Protein AF-A0AAV6UA65-F1 (afdb_monomer_lite)

Organism: NCBI:txid931172

Secondary structure (DSSP, 8-state):
-GGGGT-EE-SS-EE-EEEETTEEEEEEE----HHHHHHHHHHHHHHHSEEEETTEEEEHHHHHHHHHHHHTTGGGT--SSTT--HHHHS--TTGGG-HHHHHHHSSHHHHHHHHHHHHHS-----HHHHHHHHHHHHHHHHHT---GGGS--TTSHHHHHHHHHSPPSSS----SSTHHHHHHHHHHHHHTS-TT-SSSSSSSSGGG-

Structure (mmCIF, N/CA/C/O backbone):
data_AF-A0AAV6UA65-F1
#
_entry.id   AF-A0AAV6UA65-F1
#
loop_
_atom_site.group_PDB
_atom_site.id
_atom_site.type_symbol
_atom_site.label_atom_id
_atom_site.label_alt_id
_atom_site.label_comp_id
_atom_site.label_asym_id
_atom_site.label_entity_id
_atom_site.label_seq_id
_atom_site.pdbx_PDB_ins_code
_atom_site.Cartn_x
_atom_site.Cartn_y
_atom_site.Cartn_z
_atom_site.occupancy
_atom_site.B_iso_or_equiv
_atom_site.auth_seq_id
_atom_site.auth_comp_id
_atom_site.auth_asym_id
_atom_site.auth_atom_id
_atom_site.pdbx_PDB_model_num
ATOM 1 N N . MET A 1 1 ? 9.636 9.375 -22.097 1.00 88.25 1 MET A N 1
ATOM 2 C CA . MET A 1 1 ? 10.856 8.652 -21.680 1.00 88.25 1 MET A CA 1
ATOM 3 C C . MET A 1 1 ? 10.712 7.157 -21.927 1.00 88.25 1 MET A C 1
ATOM 5 O O . MET A 1 1 ? 11.268 6.721 -22.913 1.00 88.25 1 MET A O 1
ATOM 9 N N . TRP A 1 2 ? 9.917 6.392 -21.165 1.00 91.56 2 TRP A N 1
ATOM 10 C CA . TRP A 1 2 ? 9.797 4.929 -21.367 1.00 91.56 2 TRP A CA 1
ATOM 11 C C . TRP A 1 2 ? 9.460 4.517 -22.810 1.00 91.56 2 TRP A C 1
ATOM 13 O O . TRP A 1 2 ? 10.135 3.667 -23.375 1.00 91.56 2 TRP A O 1
ATOM 23 N N . ARG A 1 3 ? 8.502 5.209 -23.444 1.00 89.94 3 ARG A N 1
ATOM 24 C CA . ARG A 1 3 ? 8.129 4.989 -24.852 1.00 89.94 3 ARG A CA 1
ATOM 25 C C . ARG A 1 3 ? 9.297 5.147 -25.837 1.00 89.94 3 ARG A C 1
ATOM 27 O O . ARG A 1 3 ? 9.370 4.385 -26.787 1.00 89.94 3 ARG A O 1
ATOM 34 N N . GLU A 1 4 ? 10.207 6.089 -25.590 1.00 91.94 4 GLU A N 1
ATOM 35 C CA . GLU A 1 4 ? 11.377 6.333 -26.455 1.00 91.94 4 GLU A CA 1
ATOM 36 C C . GLU A 1 4 ? 12.390 5.185 -26.382 1.00 91.94 4 GLU A C 1
ATOM 38 O O . GLU A 1 4 ? 13.083 4.901 -27.349 1.00 91.94 4 GLU A O 1
ATOM 43 N N . PHE A 1 5 ? 12.447 4.494 -25.242 1.00 88.69 5 PHE A N 1
ATOM 44 C CA . PHE A 1 5 ? 13.275 3.305 -25.049 1.00 88.69 5 PHE A CA 1
ATOM 45 C C . PHE A 1 5 ? 12.550 2.008 -25.443 1.00 88.69 5 PHE A C 1
ATOM 47 O O . PHE A 1 5 ? 13.077 0.927 -25.220 1.00 88.69 5 PHE A O 1
ATOM 54 N N . GLY A 1 6 ? 11.329 2.080 -25.986 1.00 89.31 6 GLY A N 1
ATOM 55 C CA . GLY A 1 6 ? 10.528 0.889 -26.288 1.00 89.31 6 GLY A CA 1
ATOM 56 C C . GLY A 1 6 ? 10.078 0.109 -25.045 1.00 89.31 6 GLY A C 1
ATOM 57 O O . GLY A 1 6 ? 9.641 -1.032 -25.163 1.00 89.31 6 GLY A O 1
ATOM 58 N N . VAL A 1 7 ? 10.168 0.714 -23.857 1.00 90.06 7 VAL A N 1
ATOM 59 C CA . VAL A 1 7 ? 9.738 0.107 -22.594 1.00 90.06 7 VAL A CA 1
ATOM 60 C C . VAL A 1 7 ? 8.221 0.178 -22.499 1.00 90.06 7 VAL A C 1
ATOM 62 O O . VAL A 1 7 ? 7.624 1.258 -22.589 1.00 90.06 7 VAL A O 1
ATOM 65 N N . GLY A 1 8 ? 7.595 -0.969 -22.274 1.00 87.44 8 GLY A N 1
ATOM 66 C CA . GLY A 1 8 ? 6.150 -1.088 -22.199 1.00 87.44 8 GLY A CA 1
ATOM 67 C C . GLY A 1 8 ? 5.697 -2.508 -21.904 1.00 87.44 8 GLY A C 1
ATOM 68 O O . GLY A 1 8 ? 6.495 -3.433 -21.768 1.00 87.44 8 GLY A O 1
ATOM 69 N N . SER A 1 9 ? 4.386 -2.668 -21.798 1.00 83.75 9 SER A N 1
ATOM 70 C CA . SER A 1 9 ? 3.754 -3.968 -21.620 1.00 83.75 9 SER A CA 1
ATOM 71 C C . SER A 1 9 ? 2.513 -4.070 -22.497 1.00 83.75 9 SER A C 1
ATOM 73 O O . SER A 1 9 ? 1.707 -3.138 -22.536 1.00 83.75 9 SER A O 1
ATOM 75 N N . THR A 1 10 ? 2.351 -5.205 -23.158 1.00 81.38 10 THR A N 1
ATOM 76 C CA . THR A 1 10 ? 1.078 -5.694 -23.693 1.00 81.38 10 THR A CA 1
ATOM 77 C C . THR A 1 10 ? 0.544 -6.788 -22.765 1.00 81.38 10 THR A C 1
ATOM 79 O O . THR A 1 10 ? 1.177 -7.100 -21.755 1.00 81.38 10 THR A O 1
ATOM 82 N N . GLU A 1 11 ? -0.627 -7.352 -23.067 1.00 73.00 11 GLU A N 1
ATOM 83 C CA . GLU A 1 11 ? -1.164 -8.480 -22.290 1.00 73.00 11 GLU A CA 1
ATOM 84 C C . GLU A 1 11 ? -0.211 -9.688 -22.309 1.00 73.00 11 GLU A C 1
ATOM 86 O O . GLU A 1 11 ? -0.034 -10.338 -21.281 1.00 73.00 11 GLU A O 1
ATOM 91 N N . ASP A 1 12 ? 0.477 -9.910 -23.433 1.00 77.00 12 ASP A N 1
ATOM 92 C CA . ASP A 1 12 ? 1.328 -11.087 -23.650 1.00 77.00 12 ASP A CA 1
ATOM 93 C C . ASP A 1 12 ? 2.832 -10.830 -23.467 1.00 77.00 12 ASP A C 1
ATOM 95 O O . ASP A 1 12 ? 3.616 -11.774 -23.356 1.00 77.00 12 ASP A O 1
ATOM 99 N N . GLN A 1 13 ? 3.275 -9.568 -23.476 1.00 79.25 13 GLN A N 1
ATOM 100 C CA . GLN A 1 13 ? 4.700 -9.240 -23.502 1.00 79.25 13 GLN A CA 1
ATOM 101 C C . GLN A 1 13 ? 5.043 -8.070 -22.583 1.00 79.25 13 GLN A C 1
ATOM 103 O O . GLN A 1 13 ? 4.494 -6.977 -22.694 1.00 79.25 13 GLN A O 1
ATOM 108 N N . LEU A 1 14 ? 6.041 -8.276 -21.723 1.00 84.81 14 LEU A N 1
ATOM 109 C CA . LEU A 1 14 ? 6.676 -7.225 -20.934 1.00 84.81 14 LEU A CA 1
ATOM 110 C C . LEU A 1 14 ? 8.056 -6.913 -21.518 1.00 84.81 14 LEU A C 1
ATOM 112 O O . LEU A 1 14 ? 8.915 -7.790 -21.580 1.00 84.81 14 LEU A O 1
ATOM 116 N N . VAL A 1 15 ? 8.274 -5.656 -21.901 1.00 88.56 15 VAL A N 1
ATOM 117 C CA . VAL A 1 15 ? 9.581 -5.125 -22.300 1.00 88.56 15 VAL A CA 1
ATOM 118 C C . VAL A 1 15 ? 9.999 -4.088 -21.266 1.00 88.56 15 VAL A C 1
ATOM 120 O O . VAL A 1 15 ? 9.507 -2.961 -21.259 1.00 88.56 15 VAL A O 1
ATOM 123 N N . ASN A 1 16 ? 10.894 -4.478 -20.362 1.00 89.75 16 ASN A N 1
ATOM 124 C CA . ASN A 1 16 ? 11.382 -3.630 -19.271 1.00 89.75 16 ASN A CA 1
ATOM 125 C C . ASN A 1 16 ? 12.904 -3.437 -19.288 1.00 89.75 16 ASN A C 1
ATOM 127 O O . ASN A 1 16 ? 13.451 -2.874 -18.343 1.00 89.75 16 ASN A O 1
ATOM 131 N N . GLU A 1 17 ? 13.590 -3.892 -20.334 1.00 92.25 17 GLU A N 1
ATOM 132 C CA . GLU A 1 17 ? 15.046 -3.825 -20.449 1.00 92.25 17 GLU A CA 1
ATOM 133 C C . GLU A 1 17 ? 15.455 -3.449 -21.874 1.00 92.25 17 GLU A C 1
ATOM 135 O O . GLU A 1 17 ? 14.797 -3.840 -22.839 1.00 92.25 17 GLU A O 1
ATOM 140 N N . VAL A 1 18 ? 16.554 -2.706 -22.009 1.00 91.12 18 VAL A N 1
ATOM 141 C CA . VAL A 1 18 ? 17.166 -2.358 -23.303 1.00 91.12 18 VAL A CA 1
ATOM 142 C C . VAL A 1 18 ? 18.670 -2.591 -23.260 1.00 91.12 18 VAL A C 1
ATOM 144 O O . VAL A 1 18 ? 19.272 -2.570 -22.187 1.00 91.12 18 VAL A O 1
ATOM 147 N N . ILE A 1 19 ? 19.298 -2.791 -24.416 1.00 92.38 19 ILE A N 1
ATOM 148 C CA . ILE A 1 19 ? 20.759 -2.911 -24.499 1.00 92.38 19 ILE A CA 1
ATOM 149 C C . ILE A 1 19 ? 21.401 -1.577 -24.094 1.00 92.38 19 ILE A C 1
ATOM 151 O O . ILE A 1 19 ? 20.933 -0.500 -24.471 1.00 92.38 19 ILE A O 1
ATOM 155 N N . HIS A 1 20 ? 22.468 -1.637 -23.300 1.00 90.81 20 HIS A N 1
ATOM 156 C CA . HIS A 1 20 ? 23.181 -0.451 -22.843 1.00 90.81 20 HIS A CA 1
ATOM 157 C C . HIS A 1 20 ? 23.854 0.274 -24.030 1.00 90.81 20 HIS A C 1
ATOM 159 O O . HIS A 1 20 ? 24.634 -0.349 -24.749 1.00 90.81 20 HIS A O 1
ATOM 165 N N . PRO A 1 21 ? 23.670 1.601 -24.199 1.00 89.50 21 PRO A N 1
ATOM 166 C CA . PRO A 1 21 ? 24.049 2.326 -25.423 1.00 89.50 21 PRO A CA 1
ATOM 167 C C . PRO A 1 21 ? 25.552 2.318 -25.743 1.00 89.50 21 PRO A C 1
ATOM 169 O O . PRO A 1 21 ? 25.938 2.533 -26.885 1.00 89.50 21 PRO A O 1
ATOM 172 N N . CYS A 1 22 ? 26.404 2.083 -24.742 1.00 92.81 22 CYS A N 1
ATOM 173 C CA . CYS A 1 22 ? 27.862 2.013 -24.908 1.00 92.81 22 CYS A CA 1
ATOM 174 C C . CYS A 1 22 ? 28.449 0.606 -24.691 1.00 92.81 22 CYS A C 1
ATOM 176 O O . CYS A 1 22 ? 29.670 0.465 -24.654 1.00 92.81 22 CYS A O 1
ATOM 178 N N . ASN A 1 23 ? 27.625 -0.412 -24.413 1.00 92.31 23 ASN A N 1
ATOM 179 C CA . ASN A 1 23 ? 28.120 -1.758 -24.115 1.00 92.31 23 ASN A CA 1
ATOM 180 C C . ASN A 1 23 ? 27.064 -2.826 -24.408 1.00 92.31 23 ASN A C 1
ATOM 182 O O . ASN A 1 23 ? 26.217 -3.116 -23.564 1.00 92.31 23 ASN A O 1
ATOM 186 N N . ASP A 1 24 ? 27.220 -3.498 -25.542 1.00 92.56 24 ASP A N 1
ATOM 187 C CA . ASP A 1 24 ? 26.274 -4.509 -26.025 1.00 92.56 24 ASP A CA 1
ATOM 188 C C . ASP A 1 24 ? 26.196 -5.767 -25.144 1.00 92.56 24 ASP A C 1
ATOM 190 O O . ASP A 1 24 ? 25.314 -6.603 -25.317 1.00 92.56 24 ASP A O 1
ATOM 194 N N . LYS A 1 25 ? 27.101 -5.917 -24.168 1.00 92.88 25 LYS A N 1
ATOM 195 C CA . LYS A 1 25 ? 27.093 -7.026 -23.201 1.00 92.88 25 LYS A CA 1
ATOM 196 C C . LYS A 1 25 ? 26.284 -6.723 -21.939 1.00 92.88 25 LYS A C 1
ATOM 198 O O . LYS A 1 25 ? 26.254 -7.557 -21.036 1.00 92.88 25 LYS A O 1
ATOM 203 N N . ARG A 1 26 ? 25.701 -5.526 -21.809 1.00 90.50 26 ARG A N 1
ATOM 204 C CA . ARG A 1 26 ? 24.949 -5.106 -20.618 1.00 90.50 26 ARG A CA 1
ATOM 205 C C . ARG A 1 26 ? 23.520 -4.726 -20.975 1.00 90.50 26 ARG A C 1
ATOM 207 O O . ARG A 1 26 ? 23.281 -4.051 -21.971 1.00 90.50 26 ARG A O 1
ATOM 214 N N . MET A 1 27 ? 22.601 -5.097 -20.092 1.00 90.38 27 MET A N 1
ATOM 215 C CA . MET A 1 27 ? 21.205 -4.677 -20.138 1.00 90.38 27 MET A CA 1
ATOM 216 C C . MET A 1 27 ? 20.971 -3.532 -19.154 1.00 90.38 27 MET A C 1
ATOM 218 O O . MET A 1 27 ? 21.513 -3.522 -18.048 1.00 90.38 27 MET A O 1
ATOM 222 N N . LEU A 1 28 ? 20.156 -2.568 -19.563 1.00 91.00 28 LEU A N 1
ATOM 223 C CA . LEU A 1 28 ? 19.641 -1.495 -18.730 1.00 91.00 28 LEU A CA 1
ATOM 224 C C . LEU A 1 28 ? 18.178 -1.799 -18.403 1.00 91.00 28 LEU A C 1
ATOM 226 O O . LEU A 1 28 ? 17.318 -1.735 -19.281 1.00 91.00 28 LEU A O 1
ATOM 230 N N . GLY A 1 29 ? 17.910 -2.128 -17.140 1.00 90.12 29 GLY A N 1
ATOM 231 C CA . GLY A 1 29 ? 16.562 -2.386 -16.643 1.00 90.12 29 GLY A CA 1
ATOM 232 C C . GLY A 1 29 ? 15.835 -1.113 -16.217 1.00 90.12 29 GLY A C 1
ATOM 233 O O . GLY A 1 29 ? 16.414 -0.227 -15.588 1.00 90.12 29 GLY A O 1
ATOM 234 N N . PHE A 1 30 ? 14.545 -1.044 -16.531 1.00 91.00 30 PHE A N 1
ATOM 235 C CA . PHE A 1 30 ? 13.650 0.040 -16.149 1.00 91.00 30 PHE A CA 1
ATOM 236 C C . PHE A 1 30 ? 12.704 -0.430 -15.053 1.00 91.00 30 PHE A C 1
ATOM 238 O O . PHE A 1 30 ? 11.986 -1.420 -15.199 1.00 91.00 30 PHE A O 1
ATOM 245 N N . VAL A 1 31 ? 12.679 0.320 -13.954 1.00 87.88 31 VAL A N 1
ATOM 246 C CA . VAL A 1 31 ? 11.834 0.040 -12.793 1.00 87.88 31 VAL A CA 1
ATOM 247 C C . VAL A 1 31 ? 11.116 1.325 -12.394 1.00 87.88 31 VAL A C 1
ATOM 249 O O . VAL A 1 31 ? 11.679 2.418 -12.456 1.00 87.88 31 VAL A O 1
ATOM 252 N N . SER A 1 32 ? 9.844 1.202 -12.023 1.00 89.19 32 SER A N 1
ATOM 253 C CA . SER A 1 32 ? 9.076 2.308 -11.448 1.00 89.19 32 SER A CA 1
ATOM 254 C C . SER A 1 32 ? 9.388 2.491 -9.967 1.00 89.19 32 SER A C 1
ATOM 256 O O . SER A 1 32 ? 9.683 1.531 -9.262 1.00 89.19 32 SER A O 1
ATOM 258 N N . ASP A 1 33 ? 9.227 3.716 -9.474 1.00 91.12 33 ASP A N 1
ATOM 259 C CA . ASP A 1 33 ? 9.263 4.004 -8.041 1.00 91.12 33 ASP A CA 1
ATOM 260 C C . ASP A 1 33 ? 8.126 3.261 -7.320 1.00 91.12 33 ASP A C 1
ATOM 262 O O . ASP A 1 33 ? 6.945 3.615 -7.418 1.00 91.12 33 ASP A O 1
ATOM 266 N N . VAL A 1 34 ? 8.507 2.208 -6.598 1.00 89.50 34 VAL A N 1
ATOM 267 C CA . VAL A 1 34 ? 7.587 1.288 -5.933 1.00 89.50 34 VAL A CA 1
ATOM 268 C C . VAL A 1 34 ? 6.716 2.015 -4.896 1.00 89.50 34 VAL A C 1
ATOM 270 O O . VAL A 1 34 ? 5.493 1.974 -5.049 1.00 89.50 34 VAL A O 1
ATOM 273 N N . PRO A 1 35 ? 7.251 2.745 -3.893 1.00 91.06 35 PRO A N 1
ATOM 274 C CA . PRO A 1 35 ? 6.434 3.526 -2.963 1.00 91.06 35 PRO A CA 1
ATOM 275 C C . PRO A 1 35 ? 5.409 4.430 -3.653 1.00 91.06 35 PRO A C 1
ATOM 277 O O . PRO A 1 35 ? 4.274 4.570 -3.185 1.00 91.06 35 PRO A O 1
ATOM 280 N N . HIS A 1 36 ? 5.780 5.047 -4.777 1.00 90.12 36 HIS A N 1
A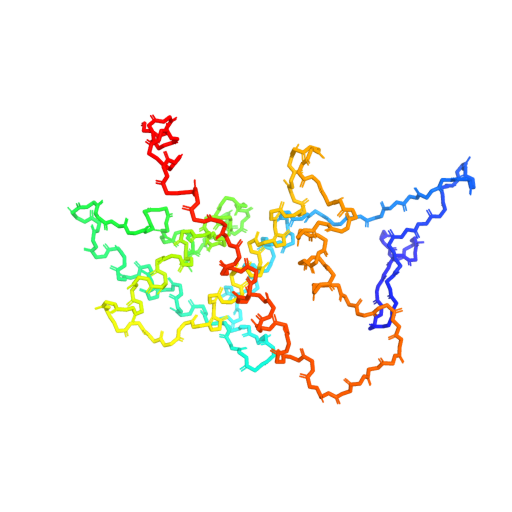TOM 281 C CA . HIS A 1 36 ? 4.869 5.899 -5.531 1.00 90.12 36 HIS A CA 1
ATOM 282 C C . HIS A 1 36 ? 3.772 5.133 -6.277 1.00 90.12 36 HIS A C 1
ATOM 284 O O . HIS A 1 36 ? 2.649 5.641 -6.336 1.00 90.12 36 HIS A O 1
ATOM 290 N N . LEU A 1 37 ? 4.022 3.910 -6.752 1.00 92.88 37 LEU A N 1
ATOM 291 C CA . LEU A 1 37 ? 2.973 3.053 -7.314 1.00 92.88 37 LEU A CA 1
ATOM 292 C C . LEU A 1 37 ? 1.889 2.732 -6.277 1.00 92.88 37 LEU A C 1
ATOM 294 O O . LEU A 1 37 ? 0.704 2.966 -6.528 1.00 92.88 37 LEU A O 1
ATOM 298 N N . PHE A 1 38 ? 2.275 2.290 -5.079 1.00 94.56 38 PHE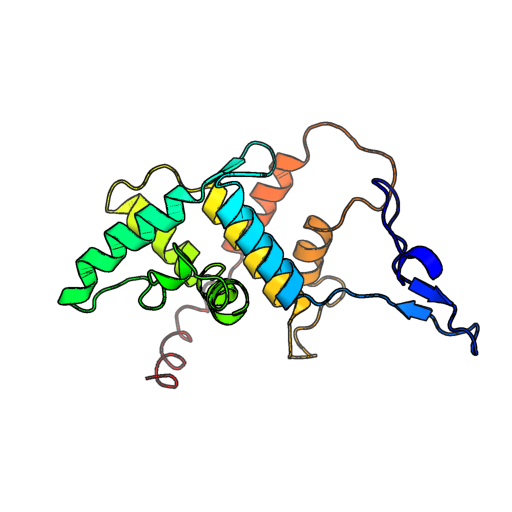 A N 1
ATOM 299 C CA . PHE A 1 38 ? 1.313 1.975 -4.015 1.00 94.56 38 PHE A CA 1
ATOM 300 C C . PHE A 1 38 ? 0.582 3.227 -3.507 1.00 94.56 38 PHE A C 1
ATOM 302 O O . PHE A 1 38 ? -0.626 3.205 -3.260 1.00 94.56 38 PHE A O 1
ATOM 309 N N . LYS A 1 39 ? 1.276 4.370 -3.439 1.00 94.25 39 LYS A N 1
ATOM 310 C CA . LYS A 1 39 ? 0.670 5.680 -3.152 1.00 94.25 39 LYS A CA 1
ATOM 311 C C . LYS A 1 39 ? -0.435 6.026 -4.155 1.00 94.25 39 LYS A C 1
ATOM 313 O O . LYS A 1 39 ? -1.501 6.499 -3.740 1.00 94.25 39 LYS A O 1
ATOM 318 N N . CYS A 1 40 ? -0.185 5.800 -5.447 1.00 94.62 40 CYS A N 1
ATOM 319 C CA . CYS A 1 40 ? -1.150 5.994 -6.529 1.00 94.62 40 CYS A CA 1
ATOM 320 C C . CYS A 1 40 ? -2.323 5.013 -6.427 1.00 94.62 40 CYS A C 1
ATOM 322 O O . CYS A 1 40 ? -3.467 5.441 -6.562 1.00 94.62 40 CYS A O 1
ATOM 324 N N . MET A 1 41 ? -2.063 3.744 -6.107 1.00 94.62 41 MET A N 1
ATOM 325 C CA . MET A 1 41 ? -3.095 2.732 -5.861 1.00 94.62 41 MET A CA 1
ATOM 326 C C . MET A 1 41 ? -4.032 3.151 -4.721 1.00 94.62 41 MET A C 1
ATOM 328 O O . MET A 1 41 ? -5.245 3.210 -4.908 1.00 94.62 41 MET A O 1
ATOM 332 N N . ARG A 1 42 ? -3.483 3.564 -3.575 1.00 95.94 42 ARG A N 1
ATOM 333 C CA . ARG A 1 42 ? -4.260 4.090 -2.442 1.00 95.94 42 ARG A CA 1
ATOM 334 C C . ARG A 1 42 ? -5.069 5.336 -2.824 1.00 95.94 42 ARG A C 1
ATOM 336 O O . ARG A 1 42 ? -6.240 5.436 -2.476 1.00 95.94 42 ARG A O 1
ATOM 343 N N . ASN A 1 43 ? -4.498 6.260 -3.603 1.00 95.81 43 ASN A N 1
ATOM 344 C CA . ASN A 1 43 ? -5.232 7.434 -4.105 1.00 95.81 43 ASN A CA 1
ATOM 345 C C . ASN A 1 43 ? -6.360 7.057 -5.073 1.00 95.81 43 ASN A C 1
ATOM 347 O O . ASN A 1 43 ? -7.414 7.695 -5.080 1.00 95.81 43 ASN A O 1
ATOM 351 N N . ARG A 1 44 ? -6.152 6.022 -5.890 1.00 95.88 44 ARG A N 1
ATOM 352 C CA . ARG A 1 44 ? -7.171 5.503 -6.798 1.00 95.88 44 ARG A CA 1
ATOM 353 C C . ARG A 1 44 ? -8.309 4.847 -6.018 1.00 95.88 44 ARG A C 1
ATOM 355 O O . ARG A 1 44 ? -9.452 5.134 -6.352 1.00 95.88 44 ARG A O 1
ATOM 362 N N . LEU A 1 45 ? -8.011 4.092 -4.957 1.00 95.31 45 LEU A N 1
ATOM 363 C CA . LEU A 1 45 ? -9.011 3.476 -4.077 1.00 95.31 45 LEU A CA 1
ATOM 364 C C . LEU A 1 45 ? -9.854 4.535 -3.360 1.00 95.31 45 LEU A C 1
ATOM 366 O O . LEU A 1 45 ? -11.079 4.460 -3.365 1.00 95.31 45 LEU A O 1
ATOM 370 N N . LEU A 1 46 ? -9.210 5.585 -2.840 1.00 94.69 46 LEU A N 1
ATOM 371 C CA . LEU A 1 46 ? -9.897 6.742 -2.258 1.00 94.69 46 LEU A CA 1
ATOM 372 C C . LEU A 1 46 ? -10.859 7.414 -3.244 1.00 94.69 46 LEU A C 1
ATOM 374 O O . LEU A 1 46 ? -11.904 7.914 -2.841 1.00 94.69 46 LEU A O 1
ATOM 378 N N . LYS A 1 47 ? -10.525 7.452 -4.538 1.00 94.75 47 LYS A N 1
ATOM 379 C CA . LYS A 1 47 ? -11.381 8.075 -5.553 1.00 94.75 47 LYS A CA 1
ATOM 380 C C . LYS A 1 47 ? -12.500 7.148 -6.028 1.00 94.75 47 LYS A C 1
ATOM 382 O O . LYS A 1 47 ? -13.626 7.607 -6.166 1.00 94.75 47 LYS A O 1
ATOM 387 N N . SER A 1 48 ? -12.198 5.885 -6.328 1.00 93.44 48 SER A N 1
ATOM 388 C CA . SER A 1 48 ? -13.173 4.950 -6.904 1.00 93.44 48 SER A CA 1
ATOM 389 C C . SER A 1 48 ? -14.061 4.278 -5.865 1.00 93.44 48 SER A C 1
ATOM 391 O O . SER A 1 48 ? -15.098 3.747 -6.243 1.00 93.44 48 SER A O 1
ATOM 393 N N . GLN A 1 49 ? -13.654 4.270 -4.591 1.00 94.62 49 GLN A N 1
ATOM 394 C CA . GLN A 1 49 ? -14.282 3.573 -3.458 1.00 94.62 49 GLN A CA 1
ATOM 395 C C . GLN A 1 49 ? -14.360 2.042 -3.586 1.00 94.62 49 GLN A C 1
ATOM 397 O O . GLN A 1 49 ? -14.506 1.369 -2.574 1.00 94.62 49 GLN A O 1
ATOM 402 N N . ILE A 1 50 ? -14.233 1.491 -4.792 1.00 93.94 50 ILE A N 1
ATOM 403 C CA . ILE A 1 50 ? -14.333 0.063 -5.088 1.00 93.94 50 ILE A CA 1
ATOM 404 C C . ILE A 1 50 ? -13.186 -0.323 -6.021 1.00 93.94 50 ILE A C 1
ATOM 406 O O . ILE A 1 50 ? -12.964 0.363 -7.027 1.00 93.94 50 ILE A O 1
ATOM 410 N N . PHE A 1 51 ? -12.491 -1.422 -5.715 1.00 93.69 51 PHE A N 1
ATOM 411 C CA . PHE A 1 51 ? -11.698 -2.192 -6.682 1.00 93.69 51 PHE A CA 1
ATOM 412 C C . PHE A 1 51 ? -12.319 -3.568 -6.904 1.00 93.69 51 PHE A C 1
ATOM 414 O O . PHE A 1 51 ? -12.916 -4.141 -5.998 1.00 93.69 51 PHE A O 1
ATOM 421 N N . LYS A 1 52 ? -12.147 -4.103 -8.113 1.00 88.06 52 LYS A N 1
ATOM 422 C CA . LYS A 1 52 ? -12.508 -5.479 -8.455 1.00 88.06 52 LYS A CA 1
ATOM 423 C C . LYS A 1 52 ? -11.228 -6.291 -8.593 1.00 88.06 52 LYS A C 1
ATOM 425 O O . LYS A 1 52 ? -10.338 -5.883 -9.337 1.00 88.06 52 LYS A O 1
ATOM 430 N N . MET A 1 53 ? -11.146 -7.408 -7.885 1.00 81.00 53 MET A N 1
ATOM 431 C CA . MET A 1 53 ? -10.033 -8.348 -7.953 1.00 81.00 53 MET A CA 1
ATOM 432 C C . MET A 1 53 ? -10.610 -9.738 -8.196 1.00 81.00 53 MET A C 1
ATOM 434 O O . MET A 1 53 ? -10.983 -10.452 -7.271 1.00 81.00 53 MET A O 1
ATOM 438 N N . GLY A 1 54 ? -10.746 -10.084 -9.476 1.00 80.62 54 GLY A N 1
ATOM 439 C CA . GLY A 1 54 ? -11.488 -11.270 -9.875 1.00 80.62 54 GLY A CA 1
ATOM 440 C C . GLY A 1 54 ? -12.952 -11.186 -9.458 1.00 80.62 54 GLY A C 1
ATOM 441 O O . GLY A 1 54 ? -13.634 -10.232 -9.832 1.00 80.62 54 GLY A O 1
ATOM 442 N N . ASP A 1 55 ? -13.403 -12.173 -8.688 1.00 80.25 55 ASP A N 1
ATOM 443 C CA . ASP A 1 55 ? -14.787 -12.244 -8.200 1.00 80.25 55 ASP A CA 1
ATOM 444 C C . ASP A 1 55 ? -14.970 -11.459 -6.889 1.00 80.25 55 ASP A C 1
ATOM 446 O O . ASP A 1 55 ? -16.091 -11.123 -6.509 1.00 80.25 55 ASP A O 1
ATOM 450 N N . SER A 1 56 ? -13.862 -11.098 -6.233 1.00 83.62 56 SER A N 1
ATOM 451 C CA . SER A 1 56 ? -13.849 -10.348 -4.981 1.00 83.62 56 SER A CA 1
ATOM 452 C C . SER A 1 56 ? -13.862 -8.839 -5.222 1.00 83.62 56 SER A C 1
ATOM 454 O O . SER A 1 56 ? -13.312 -8.315 -6.199 1.00 83.62 56 SER A O 1
ATOM 456 N N . GLN A 1 57 ? -14.473 -8.111 -4.287 1.00 90.62 57 GLN A N 1
ATOM 457 C CA . GLN A 1 57 ? -14.495 -6.651 -4.288 1.00 90.62 57 GLN A CA 1
ATOM 458 C C . GLN A 1 57 ? -13.761 -6.103 -3.070 1.00 90.62 57 GLN A C 1
ATOM 460 O O . GLN A 1 57 ? -13.921 -6.583 -1.951 1.00 90.62 57 GLN A O 1
ATOM 465 N N . VAL A 1 58 ? -12.969 -5.061 -3.300 1.00 93.69 58 VAL A N 1
ATOM 466 C CA . VAL A 1 58 ? -12.300 -4.301 -2.246 1.00 93.69 58 VAL A CA 1
ATOM 467 C C . VAL A 1 58 ? -13.077 -3.015 -2.063 1.00 93.69 58 VAL A C 1
ATOM 469 O O . VAL A 1 58 ? -13.064 -2.148 -2.940 1.00 93.69 58 VAL A O 1
ATOM 472 N N . LEU A 1 59 ? -13.748 -2.891 -0.925 1.00 94.38 59 LEU A N 1
ATOM 473 C CA . LEU A 1 59 ? -14.560 -1.726 -0.609 1.00 94.38 59 LEU A CA 1
ATOM 474 C C . LEU A 1 59 ? -13.797 -0.791 0.326 1.00 94.38 59 LEU A C 1
ATOM 476 O O . LEU A 1 59 ? -13.285 -1.195 1.371 1.00 94.38 59 LEU A O 1
ATOM 480 N N . PHE A 1 60 ? -13.737 0.491 -0.032 1.00 95.75 60 PHE A N 1
ATOM 481 C CA . PHE A 1 60 ? -13.132 1.508 0.825 1.00 95.75 60 PHE A CA 1
ATOM 482 C C . PHE A 1 60 ? -13.969 1.769 2.090 1.00 95.75 60 PHE A C 1
ATOM 484 O O . PHE A 1 60 ? -13.436 2.220 3.105 1.00 95.75 60 PHE A O 1
ATOM 491 N N . SER A 1 61 ? -15.268 1.443 2.060 1.00 94.62 61 SER A N 1
ATOM 492 C CA . SER A 1 61 ? -16.148 1.466 3.235 1.00 94.62 61 SER A CA 1
ATOM 493 C C . SER A 1 61 ? -15.632 0.575 4.365 1.00 94.62 61 SER A C 1
ATOM 495 O O . SER A 1 61 ? -15.723 0.989 5.514 1.00 94.62 61 SER A O 1
ATOM 497 N N . HIS A 1 62 ? -14.993 -0.562 4.063 1.00 94.88 62 HIS A N 1
ATOM 498 C CA . HIS A 1 62 ? -14.407 -1.438 5.085 1.00 94.88 62 HIS A CA 1
ATOM 499 C C . HIS A 1 62 ? -13.354 -0.710 5.933 1.00 94.88 62 HIS A C 1
ATOM 501 O O . HIS A 1 62 ? -13.297 -0.895 7.143 1.00 94.88 62 HIS A O 1
ATOM 507 N N . PHE A 1 63 ? -12.553 0.176 5.329 1.00 95.44 63 PHE A N 1
ATOM 508 C CA . PHE A 1 63 ? -11.557 0.970 6.059 1.00 95.44 63 PHE A CA 1
ATOM 509 C C . PHE A 1 63 ? -12.198 2.099 6.873 1.00 95.44 63 PHE A C 1
ATOM 511 O O . PHE A 1 63 ? -11.736 2.397 7.973 1.00 95.44 63 PHE A O 1
ATOM 518 N N . LYS A 1 64 ? -13.259 2.725 6.342 1.00 95.19 64 LYS A N 1
ATOM 519 C CA . LYS A 1 64 ? -14.039 3.746 7.061 1.00 95.19 64 LYS A CA 1
ATOM 520 C C . LYS A 1 64 ? -14.679 3.159 8.311 1.00 95.19 64 LYS A C 1
ATOM 522 O O . LYS A 1 64 ? -14.568 3.748 9.381 1.00 95.19 64 LYS A O 1
ATOM 527 N N . GLU A 1 65 ? -15.310 2.002 8.160 1.00 94.00 65 GLU A N 1
ATOM 528 C CA . GLU A 1 65 ? -16.003 1.327 9.248 1.00 94.00 65 GLU A CA 1
ATOM 529 C C . GLU A 1 65 ? -15.021 0.786 10.283 1.00 94.00 65 GLU A C 1
ATOM 531 O O . GLU A 1 65 ? -15.208 1.006 11.477 1.00 94.00 65 GLU A O 1
ATOM 536 N N . LEU A 1 66 ? -13.903 0.210 9.828 1.00 94.56 66 LEU A N 1
ATOM 537 C CA . LEU A 1 66 ? -12.802 -0.161 10.709 1.00 94.56 66 LEU A CA 1
ATOM 538 C C . LEU A 1 66 ? -12.336 1.027 11.558 1.00 94.56 66 LEU A C 1
ATOM 540 O O . LEU A 1 66 ? -12.237 0.908 12.774 1.00 94.56 66 LEU A O 1
ATOM 544 N N . HIS A 1 67 ? -12.058 2.174 10.931 1.00 95.12 67 HIS A N 1
ATOM 545 C CA . HIS A 1 67 ? -11.629 3.371 11.653 1.00 95.12 67 HIS A CA 1
ATOM 546 C C . HIS A 1 67 ? -12.695 3.853 12.638 1.00 95.12 67 HIS A C 1
ATOM 548 O O . HIS A 1 67 ? -12.356 4.229 13.756 1.00 95.12 67 HIS A O 1
ATOM 554 N N . ARG A 1 68 ? -13.975 3.825 12.248 1.00 93.12 68 ARG A N 1
ATOM 555 C CA . ARG A 1 68 ? -15.097 4.233 13.100 1.00 93.12 68 ARG A CA 1
ATOM 556 C C . ARG A 1 68 ? -15.175 3.386 14.371 1.00 93.12 68 ARG A C 1
ATOM 558 O O . ARG A 1 68 ? -15.244 3.958 15.452 1.00 93.12 68 ARG A O 1
ATOM 565 N N . ILE A 1 69 ? -15.149 2.058 14.237 1.00 91.88 69 ILE A N 1
ATOM 566 C CA . ILE A 1 69 ? -15.258 1.122 15.367 1.00 91.88 69 ILE A CA 1
ATOM 567 C C . ILE A 1 69 ? -14.000 1.182 16.239 1.00 91.88 69 ILE A C 1
ATOM 569 O O . ILE A 1 69 ? -14.097 1.310 17.456 1.00 91.88 69 ILE A O 1
ATOM 573 N N . ASP A 1 70 ? -12.814 1.148 15.628 1.00 92.19 70 ASP A N 1
ATOM 574 C CA . ASP A 1 70 ? -11.544 1.169 16.358 1.00 92.19 70 ASP A CA 1
ATOM 575 C C . ASP A 1 70 ? -11.365 2.488 17.132 1.00 92.19 70 ASP A C 1
ATOM 577 O O . ASP A 1 70 ? -10.908 2.479 18.271 1.00 92.19 70 ASP A O 1
ATOM 581 N N . SER A 1 71 ? -11.819 3.620 16.580 1.00 91.12 71 SER A N 1
ATOM 582 C CA . SER A 1 71 ? -11.762 4.923 17.266 1.00 91.12 71 SER A CA 1
ATOM 583 C C . SER A 1 71 ? -12.705 5.027 18.469 1.00 91.12 71 SER A C 1
ATOM 585 O O . SER A 1 71 ? -12.489 5.872 19.333 1.00 91.12 71 SER A O 1
ATOM 587 N N . CYS A 1 72 ? -13.726 4.171 18.594 1.00 87.88 72 CYS A N 1
ATOM 588 C CA . CYS A 1 72 ? -14.559 4.138 19.803 1.00 87.88 72 CYS A CA 1
ATOM 589 C C . CYS A 1 72 ? -13.775 3.670 21.041 1.00 87.88 72 CYS A C 1
ATOM 591 O O . CYS A 1 72 ? -14.163 3.989 22.164 1.00 87.88 72 CYS A O 1
ATOM 593 N N . LEU A 1 73 ? -12.663 2.953 20.849 1.00 84.88 73 LEU A N 1
ATOM 594 C CA . LEU A 1 73 ? -11.798 2.465 21.927 1.00 84.88 73 LEU A CA 1
ATOM 595 C C . LEU A 1 73 ? -10.668 3.439 22.290 1.00 84.88 73 LEU A C 1
ATOM 597 O O . LEU A 1 73 ? -9.846 3.126 23.153 1.00 84.88 73 LEU A O 1
ATOM 601 N N . ASP A 1 74 ? -10.622 4.618 21.662 1.00 83.62 74 ASP A N 1
ATOM 602 C CA . ASP A 1 74 ? -9.556 5.607 21.859 1.00 83.62 74 ASP A CA 1
ATOM 603 C C . ASP A 1 74 ? -9.507 6.118 23.308 1.00 83.62 74 ASP A C 1
ATOM 605 O O . ASP A 1 74 ? -8.435 6.211 23.899 1.00 83.62 74 ASP A O 1
ATOM 609 N N . ALA A 1 75 ? -10.673 6.315 23.936 1.00 78.19 75 ALA A N 1
ATOM 610 C CA . ALA A 1 75 ? -10.784 6.763 25.328 1.00 78.19 75 ALA A CA 1
ATOM 611 C C . ALA A 1 75 ? -10.159 5.792 26.350 1.00 78.19 75 ALA A C 1
ATOM 613 O O . ALA A 1 75 ? -9.788 6.210 27.445 1.00 78.19 75 ALA A O 1
ATOM 614 N N . VAL A 1 76 ? -10.048 4.506 26.001 1.00 84.06 76 VAL A N 1
ATOM 615 C CA . VAL A 1 76 ? -9.474 3.453 26.858 1.00 84.06 76 VAL A CA 1
ATOM 616 C C . VAL A 1 76 ? -8.070 3.052 26.375 1.00 84.06 76 VAL A C 1
ATOM 618 O O . VAL A 1 76 ? -7.392 2.260 27.019 1.00 84.06 76 VAL A O 1
ATOM 621 N N . GLY A 1 77 ? -7.604 3.594 25.243 1.00 85.06 77 GLY A N 1
ATOM 622 C CA . GLY A 1 77 ? -6.292 3.284 24.669 1.00 85.06 77 GLY A CA 1
ATOM 623 C C . GLY A 1 77 ? -6.152 1.856 24.125 1.00 85.06 77 GLY A C 1
ATOM 624 O O . GLY A 1 77 ? -5.038 1.404 23.880 1.00 85.06 77 GLY A O 1
ATOM 625 N N . MET A 1 78 ? -7.258 1.134 23.914 1.00 87.69 78 MET A N 1
ATOM 626 C CA . MET A 1 78 ? -7.263 -0.290 23.531 1.00 87.69 78 MET A CA 1
ATOM 627 C C . MET A 1 78 ? -7.511 -0.514 22.034 1.00 87.69 78 MET A C 1
ATOM 629 O O . MET A 1 78 ? -8.148 -1.486 21.628 1.00 87.69 78 MET A O 1
ATOM 633 N N . ARG A 1 79 ? -7.030 0.405 21.196 1.00 90.38 79 ARG A N 1
ATOM 634 C CA . ARG A 1 79 ? -7.186 0.322 19.741 1.00 90.38 79 ARG A CA 1
ATOM 635 C C . ARG A 1 79 ? -6.354 -0.818 19.161 1.00 90.38 79 ARG A C 1
ATOM 637 O O . ARG A 1 79 ? -5.175 -0.958 19.481 1.00 90.38 79 ARG A O 1
ATOM 644 N N . VAL A 1 80 ? -6.940 -1.584 18.245 1.00 91.00 80 VAL A N 1
ATOM 645 C CA . VAL A 1 80 ? -6.237 -2.640 17.504 1.00 91.00 80 VAL A CA 1
ATOM 646 C C . VAL A 1 80 ? -5.331 -2.027 16.435 1.00 91.00 80 VAL A C 1
ATOM 648 O O . VAL A 1 80 ? -4.244 -2.546 16.169 1.00 91.00 80 VAL A O 1
ATOM 651 N N . HIS A 1 81 ? -5.726 -0.888 15.849 1.00 92.75 81 HIS A N 1
ATOM 652 C CA . HIS A 1 81 ? -4.886 -0.137 14.908 1.00 92.75 81 HIS A CA 1
ATOM 653 C C . HIS A 1 81 ? -4.734 1.345 15.299 1.00 92.75 81 HIS A C 1
ATOM 655 O O . HIS A 1 81 ? -5.278 2.225 14.631 1.00 92.75 81 HIS A O 1
ATOM 661 N N . PRO A 1 82 ? -3.914 1.664 16.323 1.00 90.81 82 PRO A N 1
ATOM 662 C CA . PRO A 1 82 ? -3.773 3.029 16.849 1.00 90.81 82 PRO A CA 1
ATOM 663 C C . PRO A 1 82 ? -3.257 4.063 15.837 1.00 90.81 82 PRO A C 1
ATOM 665 O O . PRO A 1 82 ? -3.467 5.261 16.002 1.00 90.81 82 PRO A O 1
ATOM 668 N N . LYS A 1 83 ? -2.547 3.622 14.788 1.00 92.38 83 LYS A N 1
ATOM 669 C CA . LYS A 1 83 ? -2.004 4.522 13.758 1.00 92.38 83 LYS A CA 1
ATOM 670 C C . LYS A 1 83 ? -3.046 4.919 12.717 1.00 92.38 83 LYS A C 1
ATOM 672 O O . LYS A 1 83 ? -2.853 5.923 12.033 1.00 92.38 83 LYS A O 1
ATOM 677 N N . LEU A 1 84 ? -4.125 4.147 12.576 1.00 94.50 84 LEU A N 1
ATOM 678 C CA . LEU A 1 84 ? -5.203 4.478 11.657 1.00 94.50 84 LEU A CA 1
ATOM 679 C C . LEU A 1 84 ? -5.921 5.728 12.175 1.00 94.50 84 LEU A C 1
ATOM 681 O O . LEU A 1 84 ? -6.397 5.763 13.303 1.00 94.50 84 LEU A O 1
ATOM 685 N N . SER A 1 85 ? -5.979 6.768 11.358 1.00 94.38 85 SER A N 1
ATOM 686 C CA . SER A 1 85 ? -6.514 8.079 11.744 1.00 94.38 85 SER A CA 1
ATOM 687 C C . SER A 1 85 ? -7.322 8.693 10.612 1.00 94.38 85 SER A C 1
ATOM 689 O O . SER A 1 85 ? -7.236 8.231 9.469 1.00 94.38 85 SER A O 1
ATOM 691 N N . ASP A 1 86 ? -8.012 9.802 10.880 1.00 96.19 86 ASP A N 1
ATOM 692 C CA . ASP A 1 86 ? -8.758 10.549 9.860 1.00 96.19 86 ASP A CA 1
ATOM 693 C C . ASP A 1 86 ? -7.904 10.927 8.649 1.00 96.19 86 ASP A C 1
ATOM 695 O O . ASP A 1 86 ? -8.393 10.935 7.523 1.00 96.19 86 ASP A O 1
ATOM 699 N N . ALA A 1 87 ? -6.601 11.160 8.836 1.00 96.94 87 ALA A N 1
ATOM 700 C CA . ALA A 1 87 ? -5.686 11.452 7.735 1.00 96.94 87 ALA A CA 1
ATOM 701 C C . ALA A 1 87 ? -5.566 10.297 6.722 1.00 96.94 87 ALA A C 1
ATOM 703 O O . ALA A 1 87 ? -5.172 10.525 5.580 1.00 96.94 87 ALA A O 1
ATOM 704 N N . HIS A 1 88 ? -5.885 9.065 7.119 1.00 96.81 88 HIS A N 1
ATOM 705 C CA . HIS A 1 88 ? -5.884 7.893 6.247 1.00 96.81 88 HIS A CA 1
ATOM 706 C C . HIS A 1 88 ? -7.191 7.765 5.462 1.00 96.81 88 HIS A C 1
ATOM 708 O O . HIS A 1 88 ? -7.175 7.390 4.288 1.00 96.81 88 HIS A O 1
ATOM 714 N N . ILE A 1 89 ? -8.312 8.091 6.109 1.00 97.00 89 ILE A N 1
ATOM 715 C CA . ILE A 1 89 ? -9.661 7.921 5.563 1.00 97.00 89 ILE A CA 1
ATOM 716 C C . ILE A 1 89 ? -10.089 9.135 4.727 1.00 97.00 89 ILE A C 1
ATOM 718 O O . ILE A 1 89 ? -10.669 8.986 3.649 1.00 97.00 89 ILE A O 1
ATOM 722 N N . TYR A 1 90 ? -9.739 10.333 5.193 1.00 96.19 90 TYR A N 1
ATOM 723 C CA . TYR A 1 90 ? -10.089 11.630 4.620 1.00 96.19 90 TYR A CA 1
ATOM 724 C C . TYR A 1 90 ? -8.839 12.509 4.389 1.00 96.19 90 TYR A C 1
ATOM 726 O O . TYR A 1 90 ? -8.749 13.620 4.917 1.00 96.19 90 TYR A O 1
ATOM 734 N N . PRO A 1 91 ? -7.845 12.058 3.594 1.00 96.38 91 PRO A N 1
ATOM 735 C CA . PRO A 1 91 ? -6.619 12.822 3.388 1.00 96.38 91 PRO A CA 1
ATOM 736 C C . PRO A 1 91 ? -6.851 14.110 2.587 1.00 96.38 91 PRO A C 1
ATOM 738 O O . PRO A 1 91 ? -7.426 14.097 1.491 1.00 96.38 91 PRO A O 1
ATOM 741 N N . ASN A 1 92 ? -6.265 15.209 3.059 1.00 95.81 92 ASN A N 1
ATOM 742 C CA . ASN A 1 92 ? -6.092 16.434 2.282 1.00 95.81 92 ASN A CA 1
ATOM 743 C C . ASN A 1 92 ? -5.039 16.266 1.163 1.00 95.81 92 ASN A C 1
ATOM 745 O O . ASN A 1 92 ? -4.357 15.243 1.058 1.00 95.81 92 ASN A O 1
ATOM 749 N N . ASN A 1 93 ? -4.876 17.279 0.307 1.00 93.81 93 ASN A N 1
ATOM 750 C CA . ASN A 1 93 ? -3.971 17.196 -0.847 1.00 93.81 93 ASN A CA 1
ATOM 751 C C . ASN A 1 93 ? -2.503 16.936 -0.463 1.00 93.81 93 ASN A C 1
ATOM 753 O O . ASN A 1 93 ? -1.826 16.168 -1.144 1.00 93.81 93 ASN A O 1
ATOM 757 N N . PHE A 1 94 ? -2.025 17.492 0.652 1.00 94.00 94 PHE A N 1
ATOM 758 C CA . PHE A 1 94 ? -0.671 17.230 1.146 1.00 94.00 94 PHE A CA 1
ATOM 759 C C . PHE A 1 94 ? -0.546 15.823 1.750 1.00 94.00 94 PHE A C 1
ATOM 761 O O . PHE A 1 94 ? 0.442 15.126 1.528 1.00 94.00 94 PHE A O 1
ATOM 768 N N . GLN A 1 95 ? -1.570 15.354 2.462 1.00 95.50 95 GLN A N 1
ATOM 769 C CA . GLN A 1 95 ? -1.629 14.010 3.042 1.00 95.50 95 GLN A CA 1
ATOM 770 C C . GLN A 1 95 ? -1.702 12.920 1.961 1.00 95.50 95 GLN A C 1
ATOM 772 O O . GLN A 1 95 ? -1.062 11.878 2.098 1.00 95.50 95 GLN A O 1
ATOM 777 N N . LYS A 1 96 ? -2.354 13.177 0.818 1.00 93.56 96 LYS A N 1
ATOM 778 C CA . LYS A 1 96 ? -2.317 12.277 -0.355 1.00 93.56 96 LYS A CA 1
ATOM 779 C C . LYS A 1 96 ? -0.902 12.046 -0.888 1.00 93.56 96 LYS A C 1
ATOM 781 O O . LYS A 1 96 ? -0.661 11.032 -1.543 1.00 93.56 96 LYS A O 1
ATOM 786 N N . MET A 1 97 ? 0.047 12.932 -0.602 1.00 92.38 97 MET A N 1
ATOM 787 C CA . MET A 1 97 ? 1.442 12.762 -1.011 1.00 92.38 97 MET A CA 1
ATOM 788 C C . MET A 1 97 ? 2.273 11.957 -0.007 1.00 92.38 97 MET A C 1
ATOM 790 O O . MET A 1 97 ? 3.305 11.408 -0.393 1.00 92.38 97 MET A O 1
ATOM 794 N N . LYS A 1 98 ? 1.817 11.823 1.245 1.00 94.81 98 LYS A N 1
ATOM 795 C CA . LYS A 1 98 ? 2.538 11.089 2.290 1.00 94.81 98 LYS A CA 1
ATOM 796 C C . LYS A 1 98 ? 2.488 9.582 2.033 1.00 94.81 98 LYS A C 1
ATOM 798 O O . LYS A 1 98 ? 1.422 8.969 2.069 1.00 94.81 98 LYS A O 1
ATOM 803 N N . VAL A 1 99 ? 3.664 8.998 1.802 1.00 92.50 99 VAL A N 1
ATOM 804 C CA . VAL A 1 99 ? 3.855 7.546 1.653 1.00 92.50 99 VAL A CA 1
ATOM 805 C C . VAL A 1 99 ? 3.597 6.826 2.977 1.00 92.50 99 VAL A C 1
ATOM 807 O O . VAL A 1 99 ? 3.018 5.749 2.954 1.00 92.50 99 VAL A O 1
ATOM 810 N N . SER A 1 100 ? 3.918 7.448 4.117 1.00 94.50 100 SER A N 1
ATOM 811 C CA . SER A 1 100 ? 3.682 6.866 5.447 1.00 94.50 100 SER A CA 1
ATOM 812 C C . SER A 1 100 ? 2.211 6.508 5.690 1.00 94.50 100 SER A C 1
ATOM 814 O O . SER A 1 100 ? 1.907 5.405 6.125 1.00 94.50 100 SER A O 1
ATOM 816 N N . LEU A 1 101 ? 1.286 7.392 5.301 1.00 95.94 101 LEU A N 1
ATOM 817 C CA . LEU A 1 101 ? -0.154 7.125 5.405 1.00 95.94 101 LEU A CA 1
ATOM 818 C C . LEU A 1 101 ? -0.593 5.969 4.498 1.00 95.94 101 LEU A C 1
ATOM 820 O O . LEU A 1 101 ? -1.527 5.243 4.815 1.00 95.94 101 LEU A O 1
ATOM 824 N N . MET A 1 102 ? 0.065 5.785 3.351 1.00 95.38 102 MET A N 1
ATOM 825 C CA . MET A 1 102 ? -0.201 4.621 2.508 1.00 95.38 102 MET A CA 1
ATOM 826 C C . MET A 1 102 ? 0.317 3.342 3.171 1.00 95.38 102 MET A C 1
ATOM 828 O O . MET A 1 102 ? -0.418 2.361 3.203 1.00 95.38 102 MET A O 1
ATOM 832 N N . THR A 1 103 ? 1.528 3.355 3.734 1.00 93.81 103 THR A N 1
ATOM 833 C CA . THR A 1 103 ? 2.113 2.163 4.365 1.00 93.81 103 THR A CA 1
ATOM 834 C C . THR A 1 103 ? 1.379 1.747 5.632 1.00 93.81 103 THR A C 1
ATOM 836 O O . THR A 1 103 ? 1.240 0.557 5.876 1.00 93.81 103 THR A O 1
ATOM 839 N N . ASP A 1 104 ? 0.878 2.699 6.423 1.00 95.19 104 ASP A N 1
ATOM 840 C CA . ASP A 1 104 ? 0.088 2.395 7.620 1.00 95.19 104 ASP A CA 1
ATOM 841 C C . ASP A 1 104 ? -1.297 1.827 7.249 1.00 95.19 104 ASP A C 1
ATOM 843 O O . ASP A 1 104 ? -1.779 0.893 7.900 1.00 95.19 104 ASP A O 1
ATOM 847 N N . LEU A 1 105 ? -1.911 2.326 6.165 1.00 96.12 105 LEU A N 1
ATOM 848 C CA . LEU A 1 105 ? -3.179 1.806 5.643 1.00 96.12 105 LEU A CA 1
ATOM 849 C C . LEU A 1 105 ? -3.017 0.403 5.034 1.00 96.12 105 LEU A C 1
ATOM 851 O O . LEU A 1 105 ? -3.796 -0.495 5.348 1.00 96.12 105 LEU A O 1
ATOM 855 N N . PHE A 1 106 ? -2.006 0.199 4.187 1.00 95.12 106 PHE A N 1
ATOM 856 C CA . PHE A 1 106 ? -1.672 -1.089 3.572 1.00 95.12 106 PHE A CA 1
ATOM 857 C C . PHE A 1 106 ? -0.684 -1.860 4.449 1.00 95.12 106 PHE A C 1
ATOM 859 O O . PHE A 1 106 ? 0.475 -2.056 4.089 1.00 95.12 106 PHE A O 1
ATOM 866 N N . SER A 1 107 ? -1.149 -2.279 5.626 1.00 94.50 107 SER A N 1
ATOM 867 C CA . SER A 1 107 ? -0.321 -2.949 6.625 1.00 94.50 107 SER A CA 1
ATOM 868 C C . SER A 1 107 ? -0.956 -4.228 7.161 1.00 94.50 107 S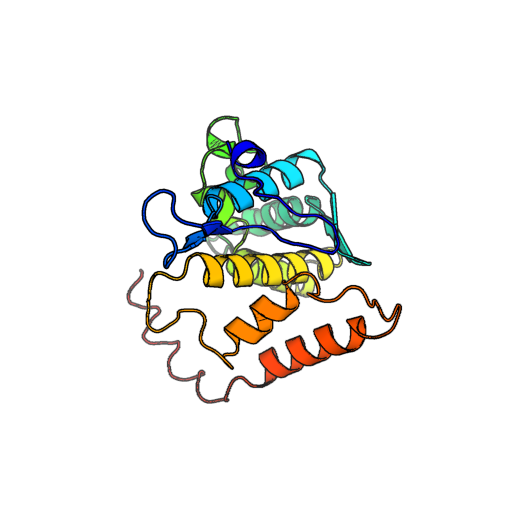ER A C 1
ATOM 870 O O . SER A 1 107 ? -2.171 -4.428 7.117 1.00 94.50 107 SER A O 1
ATOM 872 N N . VAL A 1 108 ? -0.109 -5.071 7.758 1.00 93.62 108 VAL A N 1
ATOM 873 C CA . VAL A 1 108 ? -0.537 -6.262 8.511 1.00 93.62 108 VAL A CA 1
ATOM 874 C C . VAL A 1 108 ? -1.456 -5.883 9.678 1.00 93.62 108 VAL A C 1
ATOM 876 O O . VAL A 1 108 ? -2.369 -6.636 10.002 1.00 93.62 108 VAL A O 1
ATOM 879 N N . LYS A 1 109 ? -1.273 -4.692 10.266 1.00 95.00 109 LYS A N 1
ATOM 880 C CA . LYS A 1 109 ? -2.137 -4.179 11.340 1.00 95.00 109 LYS A CA 1
ATOM 881 C C . LYS A 1 109 ? -3.563 -3.958 10.848 1.00 95.00 109 LYS A C 1
ATOM 883 O O . LYS A 1 109 ? -4.501 -4.373 11.518 1.00 95.00 109 LYS A O 1
ATOM 888 N N . THR A 1 110 ? -3.730 -3.402 9.649 1.00 95.88 110 THR A N 1
ATOM 889 C CA . THR A 1 110 ? -5.053 -3.243 9.031 1.00 95.88 110 THR A CA 1
ATOM 890 C C . THR A 1 110 ? -5.727 -4.590 8.779 1.00 95.88 110 THR A C 1
ATOM 892 O O . THR A 1 110 ? -6.901 -4.745 9.094 1.00 95.88 110 THR A O 1
ATOM 895 N N . ILE A 1 111 ? -4.987 -5.588 8.283 1.00 95.38 111 ILE A N 1
ATOM 896 C CA . ILE A 1 111 ? -5.514 -6.949 8.074 1.00 95.38 111 ILE A CA 1
ATOM 897 C C . ILE A 1 111 ? -5.956 -7.574 9.406 1.00 95.38 111 ILE A C 1
ATOM 899 O O . ILE A 1 111 ? -7.060 -8.113 9.504 1.00 95.38 111 ILE A O 1
ATOM 903 N N . GLY A 1 112 ? -5.115 -7.474 10.440 1.00 93.31 112 GLY A N 1
ATOM 904 C CA . GLY A 1 112 ? -5.413 -7.986 11.778 1.00 93.31 112 GLY A CA 1
ATOM 905 C C . GLY A 1 112 ? -6.641 -7.324 12.398 1.00 93.31 112 GLY A C 1
ATOM 906 O O . GLY A 1 112 ? -7.500 -8.018 12.937 1.00 93.31 112 GLY A O 1
ATOM 907 N N . ALA A 1 113 ? -6.770 -6.006 12.250 1.00 93.69 113 ALA A N 1
ATOM 908 C CA . ALA A 1 113 ? -7.907 -5.259 12.767 1.00 93.69 113 ALA A CA 1
ATOM 909 C C . ALA A 1 113 ? -9.209 -5.607 12.023 1.00 93.69 113 ALA A C 1
ATOM 911 O O . ALA A 1 113 ? -10.217 -5.890 12.668 1.00 93.69 113 ALA A O 1
ATOM 912 N N . LEU A 1 114 ? -9.182 -5.715 10.687 1.00 94.12 114 LEU A N 1
ATOM 913 C CA . LEU A 1 114 ? -10.333 -6.200 9.910 1.00 94.12 114 LEU A CA 1
ATOM 914 C C . LEU A 1 114 ? -10.774 -7.593 10.370 1.00 94.12 114 LEU A C 1
ATOM 916 O O . LEU A 1 114 ? -11.963 -7.826 10.585 1.00 94.12 114 LEU A O 1
ATOM 920 N N . LYS A 1 115 ? -9.823 -8.512 10.576 1.00 92.75 115 LYS A N 1
ATOM 921 C CA . LYS A 1 115 ? -10.108 -9.867 11.067 1.00 92.75 115 LYS A CA 1
ATOM 922 C C . LYS A 1 115 ? -10.711 -9.851 12.476 1.00 92.75 115 LYS A C 1
ATOM 924 O O . LYS A 1 115 ? -11.689 -10.549 12.717 1.00 92.75 115 LYS A O 1
ATOM 929 N N . PHE A 1 116 ? -10.151 -9.055 13.385 1.00 91.31 116 PHE A N 1
ATOM 930 C CA . PHE A 1 116 ? -10.624 -8.946 14.765 1.00 91.31 116 PHE A CA 1
ATOM 931 C C . PHE A 1 116 ? -12.071 -8.440 14.832 1.00 91.31 116 PHE A C 1
ATOM 933 O O . PHE A 1 116 ? -12.924 -9.088 15.440 1.00 91.31 116 PHE A O 1
ATOM 940 N N . TYR A 1 117 ? -12.367 -7.331 14.149 1.00 89.75 117 TYR A N 1
ATOM 941 C CA . TYR A 1 117 ? -13.692 -6.711 14.188 1.00 89.75 117 TYR A CA 1
ATOM 942 C C . TYR A 1 117 ? -14.749 -7.472 13.382 1.00 89.75 117 TYR A C 1
ATOM 944 O O . TYR A 1 117 ? -15.912 -7.474 13.781 1.00 89.75 117 TYR A O 1
ATOM 952 N N . SER A 1 118 ? -14.357 -8.216 12.340 1.00 87.88 118 SER A N 1
ATOM 953 C CA . SER A 1 118 ? -15.268 -9.153 11.658 1.00 87.88 118 SER A CA 1
ATOM 954 C C . SER A 1 118 ? -15.755 -10.267 12.593 1.00 87.88 118 SER A C 1
ATOM 956 O O . SER A 1 118 ? -16.893 -10.708 12.490 1.00 87.88 118 SER A O 1
ATOM 958 N N . CYS A 1 119 ? -14.921 -10.715 13.539 1.00 81.56 119 CYS A N 1
ATOM 959 C CA . CYS A 1 119 ? -15.298 -11.761 14.494 1.00 81.56 119 CYS A CA 1
ATOM 960 C C . CYS A 1 119 ? -16.059 -11.244 15.727 1.00 81.56 119 CYS A C 1
ATOM 962 O O . CYS A 1 119 ? -16.728 -12.039 16.385 1.00 81.56 119 CYS A O 1
ATOM 964 N N . LYS A 1 120 ? -15.910 -9.963 16.095 1.00 77.25 120 LYS A N 1
ATOM 965 C CA . LYS A 1 120 ? -16.393 -9.421 17.380 1.00 77.25 120 LYS A CA 1
ATOM 966 C C . LYS A 1 120 ? -17.542 -8.421 17.273 1.00 77.25 120 LYS A C 1
ATOM 968 O O . LYS A 1 120 ? -18.418 -8.455 18.126 1.00 77.25 120 LYS A O 1
ATOM 973 N N . GLU A 1 121 ? -17.548 -7.564 16.255 1.00 67.19 121 GLU A N 1
ATOM 974 C CA . GLU A 1 121 ? -18.401 -6.360 16.195 1.00 67.19 121 GLU A CA 1
ATOM 975 C C . GLU A 1 121 ? -19.313 -6.335 14.951 1.00 67.19 121 GLU A C 1
ATOM 977 O O . GLU A 1 121 ? -19.898 -5.309 14.623 1.00 67.19 121 GLU A O 1
ATOM 982 N N . GLY A 1 122 ? -19.456 -7.462 14.241 1.00 66.31 122 GLY A N 1
ATOM 983 C CA . GLY A 1 122 ? -20.398 -7.575 13.120 1.00 66.31 122 GLY A CA 1
ATOM 984 C C . GLY A 1 122 ? -20.015 -6.751 11.889 1.00 66.31 122 GLY A C 1
ATOM 985 O O . GLY A 1 122 ? -20.898 -6.349 11.134 1.00 66.31 122 GLY A O 1
ATOM 986 N N . LEU A 1 123 ? -18.715 -6.497 11.684 1.00 76.31 123 LEU A N 1
ATOM 987 C CA . LEU A 1 123 ? -18.218 -5.929 10.430 1.00 76.31 123 LEU A CA 1
ATOM 988 C C . LEU A 1 123 ? -18.731 -6.786 9.257 1.00 76.31 123 LEU A C 1
ATOM 990 O O . LEU A 1 123 ? -18.717 -8.017 9.349 1.00 76.31 123 LEU A O 1
ATOM 994 N N . GLU A 1 124 ? -19.173 -6.142 8.172 1.00 75.44 124 GLU A N 1
ATOM 995 C CA . GLU A 1 124 ? -19.550 -6.844 6.939 1.00 75.44 124 GLU A CA 1
ATOM 996 C C . GLU A 1 124 ? -18.415 -7.761 6.463 1.00 75.44 124 GLU A C 1
ATOM 998 O O . GLU A 1 124 ? -17.255 -7.595 6.834 1.00 75.44 124 GLU A O 1
ATOM 1003 N N . GLU A 1 125 ? -18.749 -8.754 5.644 1.00 81.94 125 GLU A N 1
ATOM 1004 C CA . GLU A 1 125 ? -17.780 -9.706 5.106 1.00 81.94 125 GLU A CA 1
ATOM 1005 C C . GLU A 1 125 ? -16.614 -8.954 4.416 1.00 81.94 125 GLU A C 1
ATOM 1007 O O . GLU A 1 125 ? -16.799 -8.265 3.412 1.00 81.94 125 GLU A O 1
ATOM 1012 N N . THR A 1 126 ? -15.405 -9.045 4.989 1.00 90.00 126 THR A N 1
ATOM 1013 C CA . THR A 1 126 ? -14.216 -8.297 4.535 1.00 90.00 126 THR A CA 1
ATOM 1014 C C . THR A 1 126 ? -13.142 -9.161 3.876 1.00 90.00 126 THR A C 1
ATOM 1016 O O . THR A 1 126 ? -12.042 -8.654 3.632 1.00 90.00 126 THR A O 1
ATOM 1019 N N . SER A 1 127 ? -13.421 -10.432 3.566 1.00 89.12 127 SER A N 1
ATOM 1020 C CA . SER A 1 127 ? -12.466 -11.370 2.953 1.00 89.12 127 SER A CA 1
ATOM 1021 C C . SER A 1 127 ? -11.800 -10.771 1.720 1.00 89.12 127 SER A C 1
ATOM 1023 O O . SER A 1 127 ? -10.580 -10.647 1.691 1.00 89.12 127 SER A O 1
ATOM 1025 N N . GLY A 1 128 ? -12.587 -10.235 0.782 1.00 91.38 128 GLY A N 1
ATOM 1026 C CA . GLY A 1 128 ? -12.060 -9.642 -0.447 1.00 91.38 128 GLY A CA 1
ATOM 1027 C C . GLY A 1 128 ? -11.084 -8.485 -0.203 1.00 91.38 128 GLY A C 1
ATOM 1028 O O . GLY A 1 128 ? -10.062 -8.376 -0.881 1.00 91.38 128 GLY A O 1
ATOM 1029 N N . THR A 1 129 ? -11.343 -7.636 0.798 1.00 94.19 129 THR A N 1
ATOM 1030 C CA . THR A 1 129 ? -10.413 -6.559 1.179 1.00 94.19 129 THR A CA 1
ATOM 1031 C C . THR A 1 129 ? -9.170 -7.104 1.878 1.00 94.19 129 THR A C 1
ATOM 1033 O O . THR A 1 129 ? -8.076 -6.581 1.664 1.00 94.19 129 THR A O 1
ATOM 1036 N N . ARG A 1 130 ? -9.315 -8.136 2.713 1.00 93.56 130 ARG A N 1
ATOM 1037 C CA . ARG A 1 130 ? -8.199 -8.755 3.437 1.00 93.56 130 ARG A CA 1
ATOM 1038 C C . ARG A 1 130 ? -7.242 -9.464 2.483 1.00 93.56 130 ARG A C 1
ATOM 1040 O O . ARG A 1 130 ? -6.049 -9.183 2.546 1.00 93.56 130 ARG A O 1
ATOM 1047 N N . ASP A 1 131 ? -7.756 -10.262 1.554 1.00 92.25 131 ASP A N 1
ATOM 1048 C CA . ASP A 1 131 ? -6.959 -10.992 0.561 1.00 92.25 131 ASP A CA 1
ATOM 1049 C C . ASP A 1 131 ? -6.184 -10.028 -0.350 1.00 92.25 131 ASP A C 1
ATOM 1051 O O . ASP A 1 131 ? -4.994 -10.211 -0.639 1.00 92.25 131 ASP A O 1
ATOM 1055 N N . PHE A 1 132 ? -6.835 -8.929 -0.748 1.00 93.19 132 PHE A N 1
ATOM 1056 C CA . PHE A 1 132 ? -6.178 -7.840 -1.464 1.00 93.19 132 PHE A CA 1
ATOM 1057 C C . PHE A 1 132 ? -5.032 -7.235 -0.646 1.00 93.19 132 PHE A C 1
ATOM 1059 O O . PHE A 1 132 ? -3.922 -7.084 -1.158 1.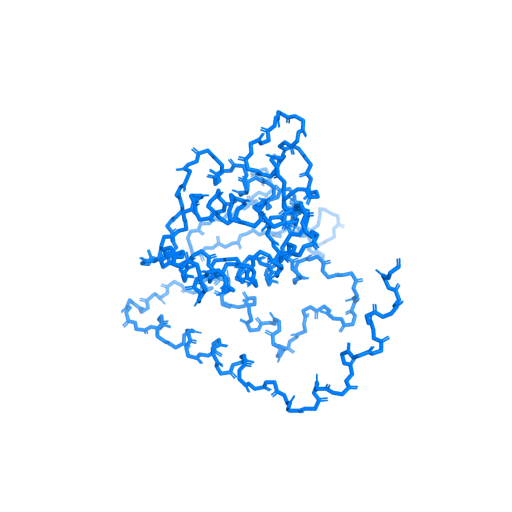00 93.19 132 PHE A O 1
ATOM 1066 N N . LEU A 1 133 ? -5.274 -6.888 0.622 1.00 94.56 133 LEU A N 1
ATOM 1067 C CA . LEU A 1 133 ? -4.245 -6.304 1.481 1.00 94.56 133 LEU A CA 1
ATOM 1068 C C . LEU A 1 133 ? -3.075 -7.265 1.701 1.00 94.56 133 LEU A C 1
ATOM 1070 O O . LEU A 1 133 ? -1.931 -6.821 1.656 1.00 94.56 133 LEU A O 1
ATOM 1074 N N . GLU A 1 134 ? -3.332 -8.558 1.905 1.00 92.62 134 GLU A N 1
ATOM 1075 C CA . GLU A 1 134 ? -2.285 -9.576 2.046 1.00 92.62 134 GLU A CA 1
ATOM 1076 C C . GLU A 1 134 ? -1.404 -9.631 0.795 1.00 92.62 134 GLU A C 1
ATOM 1078 O O . GLU A 1 134 ? -0.176 -9.545 0.894 1.00 92.62 134 GLU A O 1
ATOM 1083 N N . THR A 1 135 ? -2.025 -9.655 -0.385 1.00 90.69 135 THR A N 1
ATOM 1084 C CA . THR A 1 135 ? -1.321 -9.629 -1.674 1.00 90.69 135 THR A CA 1
ATOM 1085 C C . THR A 1 135 ? -0.445 -8.379 -1.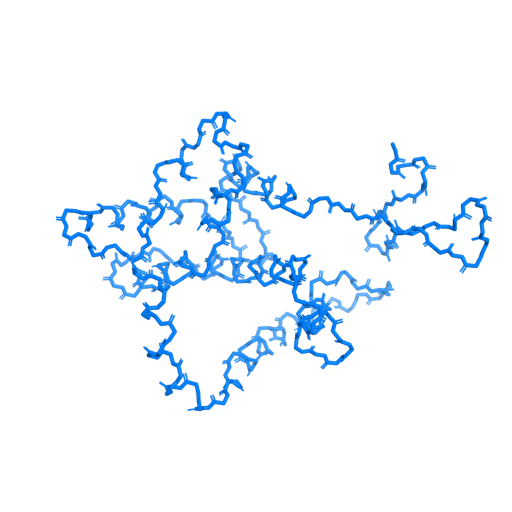807 1.00 90.69 135 THR A C 1
ATOM 1087 O O . THR A 1 135 ? 0.755 -8.468 -2.071 1.00 90.69 135 THR A O 1
ATOM 1090 N N . ILE A 1 136 ? -1.018 -7.198 -1.569 1.00 91.31 136 ILE A N 1
ATOM 1091 C CA . ILE A 1 136 ? -0.334 -5.903 -1.691 1.00 91.31 136 ILE A CA 1
ATOM 1092 C C . ILE A 1 136 ? 0.813 -5.766 -0.687 1.00 91.31 136 ILE A C 1
ATOM 1094 O O . ILE A 1 136 ? 1.898 -5.324 -1.064 1.00 91.31 136 ILE A O 1
ATOM 1098 N N . VAL A 1 137 ? 0.612 -6.169 0.569 1.00 91.44 137 VAL A N 1
ATOM 1099 C CA . VAL A 1 137 ? 1.653 -6.136 1.606 1.00 91.44 137 VAL A CA 1
ATOM 1100 C C . VAL A 1 137 ? 2.811 -7.059 1.241 1.00 91.44 137 VAL A C 1
ATOM 1102 O O . VAL A 1 137 ? 3.971 -6.673 1.402 1.00 91.44 137 VAL A O 1
ATOM 1105 N N . ASN A 1 138 ? 2.524 -8.256 0.729 1.00 87.25 138 ASN A N 1
ATOM 1106 C CA . ASN A 1 138 ? 3.560 -9.201 0.327 1.00 87.25 138 ASN A CA 1
ATOM 1107 C C . ASN A 1 138 ? 4.365 -8.677 -0.869 1.00 87.25 138 ASN A C 1
ATOM 1109 O O . ASN A 1 138 ? 5.594 -8.669 -0.808 1.00 87.25 138 ASN A O 1
ATOM 1113 N N . ILE A 1 139 ? 3.700 -8.142 -1.900 1.00 88.00 139 ILE A N 1
ATOM 1114 C CA . ILE A 1 139 ? 4.381 -7.511 -3.043 1.00 88.00 139 ILE A CA 1
ATOM 1115 C C . ILE A 1 139 ? 5.244 -6.335 -2.568 1.00 88.00 139 ILE A C 1
ATOM 1117 O O . ILE A 1 139 ? 6.404 -6.223 -2.960 1.00 88.00 139 ILE A O 1
ATOM 1121 N N . TYR A 1 140 ? 4.716 -5.473 -1.694 1.00 88.25 140 TYR A N 1
ATOM 1122 C CA . TYR A 1 140 ? 5.455 -4.326 -1.165 1.00 88.25 140 TYR A CA 1
ATOM 1123 C C . TYR A 1 140 ? 6.728 -4.758 -0.428 1.00 88.25 140 TYR A C 1
ATOM 1125 O O . TYR A 1 140 ? 7.797 -4.202 -0.673 1.00 88.25 140 TYR A O 1
ATOM 1133 N N . LYS A 1 141 ? 6.634 -5.777 0.438 1.00 84.50 141 LYS A N 1
ATOM 1134 C CA . LYS A 1 141 ? 7.783 -6.332 1.170 1.00 84.50 141 LYS A CA 1
ATOM 1135 C C . LYS A 1 141 ? 8.844 -6.898 0.235 1.00 84.50 141 LYS A C 1
ATOM 1137 O O . LYS A 1 141 ? 10.023 -6.635 0.440 1.00 84.50 141 LYS A O 1
ATOM 1142 N N . VAL A 1 142 ? 8.427 -7.647 -0.785 1.00 83.81 142 VAL A N 1
ATOM 1143 C CA . VAL A 1 142 ? 9.337 -8.239 -1.770 1.00 83.81 142 VAL A CA 1
ATOM 1144 C C . VAL A 1 142 ? 10.080 -7.155 -2.551 1.00 83.81 142 VAL A C 1
ATOM 1146 O O . VAL A 1 142 ? 11.300 -7.208 -2.673 1.00 83.81 142 VAL A O 1
ATOM 1149 N N . LEU A 1 143 ? 9.358 -6.148 -3.045 1.00 84.19 143 LEU A N 1
ATOM 1150 C CA . LEU A 1 143 ? 9.935 -5.098 -3.885 1.00 84.19 143 LEU A CA 1
ATOM 1151 C C . LEU A 1 143 ? 10.817 -4.106 -3.117 1.00 84.19 143 LEU A C 1
ATOM 1153 O O . LEU A 1 143 ? 11.681 -3.473 -3.717 1.00 84.19 143 LEU A O 1
ATOM 1157 N N . LEU A 1 144 ? 10.587 -3.937 -1.813 1.00 83.31 144 LEU A N 1
ATOM 1158 C CA . LEU A 1 144 ? 11.314 -2.980 -0.973 1.00 83.31 144 LEU A CA 1
ATOM 1159 C C . LEU A 1 144 ? 12.188 -3.642 0.083 1.00 83.31 144 LEU A C 1
ATOM 1161 O O . LEU A 1 144 ? 12.558 -3.001 1.072 1.00 83.31 144 LEU A O 1
ATOM 1165 N N . ASN A 1 145 ? 12.531 -4.909 -0.124 1.00 78.00 145 ASN A N 1
ATOM 1166 C CA . ASN A 1 145 ? 13.421 -5.590 0.786 1.00 78.00 145 ASN A CA 1
ATOM 1167 C C . ASN A 1 145 ? 14.796 -4.908 0.794 1.00 78.00 145 ASN A C 1
ATOM 1169 O O . ASN A 1 145 ? 15.447 -4.769 -0.240 1.00 78.00 145 ASN A O 1
ATOM 1173 N N . LYS A 1 146 ? 15.221 -4.455 1.976 1.00 71.38 146 LYS A N 1
ATOM 1174 C CA . LYS A 1 146 ? 16.512 -3.784 2.173 1.00 71.38 146 LYS A CA 1
ATOM 1175 C C . LYS A 1 146 ? 17.629 -4.761 2.507 1.00 71.38 146 LYS A C 1
ATOM 1177 O O . LYS A 1 146 ? 18.791 -4.383 2.395 1.00 71.38 146 LYS A O 1
ATOM 1182 N N . ASN A 1 147 ? 17.291 -5.975 2.939 1.00 69.25 147 ASN A N 1
ATOM 1183 C CA . ASN A 1 147 ? 18.275 -6.990 3.261 1.00 69.25 147 ASN A CA 1
ATOM 1184 C C . ASN A 1 147 ? 18.594 -7.802 1.996 1.00 69.25 147 ASN A C 1
ATOM 1186 O O . ASN A 1 147 ? 17.717 -8.510 1.496 1.00 69.25 147 ASN A O 1
ATOM 1190 N N . PRO A 1 148 ? 19.836 -7.753 1.482 1.00 59.12 148 PRO A N 1
ATOM 1191 C CA . PRO A 1 148 ? 20.238 -8.562 0.334 1.00 59.12 148 PRO A CA 1
ATOM 1192 C C . PRO A 1 148 ? 20.064 -10.067 0.584 1.00 59.12 148 PRO A C 1
ATOM 1194 O O . PRO A 1 148 ? 19.815 -10.820 -0.355 1.00 59.12 148 PRO A O 1
ATOM 1197 N N . LEU A 1 149 ? 20.165 -10.508 1.846 1.00 56.94 149 LEU A N 1
ATOM 1198 C CA . LEU A 1 149 ? 20.007 -11.913 2.235 1.00 56.94 149 LEU A CA 1
ATOM 1199 C C . LEU A 1 149 ? 18.560 -12.403 2.129 1.00 56.94 149 LEU A C 1
ATOM 1201 O O . LEU A 1 149 ? 18.354 -13.599 1.930 1.00 56.94 149 LEU A O 1
ATOM 1205 N N . ASP A 1 150 ? 17.594 -11.489 2.200 1.00 57.47 150 ASP A N 1
ATOM 1206 C CA . ASP A 1 150 ? 16.160 -11.767 2.092 1.00 57.47 150 ASP A CA 1
ATOM 1207 C C . ASP A 1 150 ? 15.606 -11.395 0.700 1.00 57.47 150 ASP A C 1
ATOM 1209 O O . ASP A 1 150 ? 14.390 -11.388 0.478 1.00 57.47 150 ASP A O 1
ATOM 1213 N N . GLY A 1 151 ? 16.492 -11.059 -0.246 1.00 57.03 151 GLY A N 1
ATOM 1214 C CA . GLY A 1 151 ? 16.139 -10.793 -1.638 1.00 57.03 151 GLY A CA 1
ATOM 1215 C C . GLY A 1 151 ? 15.470 -11.993 -2.314 1.00 57.03 151 GLY A C 1
ATOM 1216 O O . GLY A 1 151 ? 15.535 -13.123 -1.827 1.00 57.03 151 GLY A O 1
ATOM 1217 N N . LEU A 1 152 ? 14.821 -11.749 -3.457 1.00 62.75 152 LEU A N 1
ATOM 1218 C CA . LEU A 1 152 ? 14.201 -12.808 -4.255 1.00 62.75 152 LEU A CA 1
ATOM 1219 C C . LEU A 1 152 ? 15.282 -13.824 -4.669 1.00 62.75 152 LEU A C 1
ATOM 1221 O O . LEU A 1 152 ? 16.203 -13.479 -5.412 1.00 62.75 152 LEU A O 1
ATOM 1225 N N . LYS A 1 153 ? 15.192 -15.056 -4.164 1.00 65.81 153 LYS A N 1
ATOM 1226 C CA . LYS A 1 153 ? 16.107 -16.149 -4.511 1.00 65.81 153 LYS A CA 1
ATOM 1227 C C . LYS A 1 153 ? 15.365 -17.159 -5.382 1.00 65.81 153 LYS A C 1
ATOM 1229 O O . LYS A 1 153 ? 14.183 -17.394 -5.131 1.00 65.81 153 LYS A O 1
ATOM 1234 N N . PRO A 1 154 ? 16.038 -17.791 -6.358 1.00 63.28 154 PRO A N 1
ATOM 1235 C CA . PRO A 1 154 ? 15.471 -18.941 -7.052 1.00 63.28 154 PRO A CA 1
ATOM 1236 C C . PRO A 1 154 ? 14.943 -19.961 -6.032 1.00 63.28 154 PRO A C 1
ATOM 1238 O O . PRO A 1 154 ? 15.597 -20.197 -5.019 1.00 63.28 154 PRO A O 1
ATOM 1241 N N . GLU A 1 155 ? 13.750 -20.508 -6.283 1.00 67.69 155 GLU A N 1
ATOM 1242 C CA . GLU A 1 155 ? 13.086 -21.530 -5.448 1.00 67.69 155 GLU A CA 1
ATOM 1243 C C . GLU A 1 155 ? 12.648 -21.081 -4.038 1.00 67.69 155 GLU A C 1
ATOM 1245 O O . GLU A 1 155 ? 12.181 -21.899 -3.246 1.00 67.69 155 GLU A O 1
ATOM 1250 N N . SER A 1 156 ? 12.730 -19.788 -3.705 1.00 68.69 156 SER A N 1
ATOM 1251 C CA . SER A 1 156 ? 12.244 -19.301 -2.410 1.00 68.69 156 SER A CA 1
ATOM 1252 C C . SER A 1 156 ? 10.723 -19.126 -2.371 1.00 68.69 156 SER A C 1
ATOM 1254 O O . SER A 1 156 ? 10.056 -18.935 -3.389 1.00 68.69 156 SER A O 1
ATOM 1256 N N . GLN A 1 157 ? 10.154 -19.099 -1.165 1.00 66.06 157 GLN A N 1
ATOM 1257 C CA . GLN A 1 157 ? 8.740 -18.770 -0.964 1.00 66.06 157 GLN A CA 1
ATOM 1258 C C . GLN A 1 157 ? 8.388 -17.385 -1.544 1.00 66.06 157 GLN A C 1
ATOM 1260 O O . GLN A 1 157 ? 7.303 -17.199 -2.088 1.00 66.06 157 GLN A O 1
ATOM 1265 N N . GLN A 1 158 ? 9.309 -16.412 -1.491 1.00 62.44 158 GLN A N 1
ATOM 1266 C CA . GLN A 1 158 ? 9.091 -15.102 -2.118 1.00 62.44 158 GLN A CA 1
ATOM 1267 C C . GLN A 1 158 ? 9.047 -15.183 -3.650 1.00 62.44 158 GLN A C 1
ATOM 1269 O O . GLN A 1 158 ? 8.271 -14.450 -4.261 1.00 62.44 158 GLN A O 1
ATOM 1274 N N . GLN A 1 159 ? 9.841 -16.066 -4.266 1.00 64.25 159 GLN A N 1
ATOM 1275 C CA . GLN A 1 159 ? 9.792 -16.320 -5.707 1.00 64.25 159 GLN A CA 1
ATOM 1276 C C . GLN A 1 159 ? 8.427 -16.882 -6.114 1.00 64.25 159 GLN A C 1
ATOM 1278 O O . GLN A 1 159 ? 7.846 -16.391 -7.073 1.00 64.25 159 GLN A O 1
ATOM 1283 N N . GLN A 1 160 ? 7.863 -17.809 -5.332 1.00 64.94 160 GLN A N 1
ATOM 1284 C CA . GLN A 1 160 ? 6.515 -18.344 -5.570 1.00 64.94 160 GLN A CA 1
ATOM 1285 C C . GLN A 1 160 ? 5.445 -17.243 -5.521 1.00 64.94 160 GLN A C 1
ATOM 1287 O O . GLN A 1 160 ? 4.623 -17.140 -6.426 1.00 64.94 160 GLN A O 1
ATOM 1292 N N . VAL A 1 161 ? 5.484 -16.362 -4.512 1.00 62.62 161 VAL A N 1
ATOM 1293 C CA . VAL A 1 161 ? 4.561 -15.211 -4.428 1.00 62.62 161 VAL A CA 1
ATOM 1294 C C . VAL A 1 161 ? 4.736 -14.253 -5.609 1.00 62.62 161 VAL A C 1
ATOM 1296 O O . VAL A 1 161 ? 3.755 -13.748 -6.153 1.00 62.62 161 VAL A O 1
ATOM 1299 N N . TYR A 1 162 ? 5.978 -13.995 -6.018 1.00 59.28 162 TYR A N 1
ATOM 1300 C CA . TYR A 1 162 ? 6.262 -13.156 -7.175 1.00 59.28 162 TYR A CA 1
ATOM 1301 C C . TYR A 1 162 ? 5.760 -13.788 -8.481 1.00 59.28 162 TYR A C 1
ATOM 1303 O O . TYR A 1 162 ? 5.165 -13.082 -9.291 1.00 59.28 162 TYR A O 1
ATOM 1311 N N . ASP A 1 163 ? 5.942 -15.095 -8.677 1.00 62.16 163 ASP A N 1
ATOM 1312 C CA . ASP A 1 163 ? 5.468 -15.811 -9.864 1.00 62.16 163 ASP A CA 1
ATOM 1313 C C . ASP A 1 163 ? 3.934 -15.857 -9.936 1.00 62.16 163 ASP A C 1
ATOM 1315 O O . ASP A 1 163 ? 3.385 -15.743 -11.027 1.00 62.16 163 ASP A O 1
ATOM 1319 N N . LEU A 1 164 ? 3.236 -15.894 -8.794 1.00 59.19 164 LEU A N 1
ATOM 1320 C CA . LEU A 1 164 ? 1.773 -15.746 -8.724 1.00 59.19 164 LEU A CA 1
ATOM 1321 C C . LEU A 1 164 ? 1.286 -14.344 -9.126 1.00 59.19 164 LEU A C 1
ATOM 1323 O O . LEU A 1 164 ? 0.203 -14.194 -9.687 1.00 59.19 164 LEU A O 1
ATOM 1327 N N . ALA A 1 165 ? 2.068 -13.307 -8.823 1.00 49.81 165 ALA A N 1
ATOM 1328 C CA . ALA A 1 165 ? 1.769 -11.928 -9.212 1.00 49.81 165 ALA A CA 1
ATOM 1329 C C . ALA A 1 165 ? 2.260 -11.589 -10.632 1.00 49.81 165 ALA A C 1
ATOM 1331 O O . ALA A 1 165 ? 1.978 -10.502 -11.147 1.00 49.81 165 ALA A O 1
ATOM 1332 N N . ARG A 1 166 ? 3.028 -12.488 -11.257 1.00 45.38 166 ARG A N 1
ATOM 1333 C CA . ARG A 1 166 ? 3.613 -12.289 -12.578 1.00 45.38 166 ARG A CA 1
ATOM 1334 C C . ARG A 1 166 ? 2.564 -12.587 -13.656 1.00 45.38 166 ARG A C 1
ATOM 1336 O O . ARG A 1 166 ? 1.944 -13.646 -13.614 1.00 45.38 166 ARG A O 1
ATOM 1343 N N . PRO A 1 167 ? 2.384 -11.716 -14.663 1.00 37.84 167 PRO A N 1
ATOM 1344 C CA . PRO A 1 167 ? 1.592 -12.082 -15.833 1.00 37.84 167 PRO A CA 1
ATOM 1345 C C . PRO A 1 167 ? 2.231 -13.296 -16.541 1.00 37.84 167 PRO A C 1
ATOM 1347 O O . PRO A 1 167 ? 3.466 -13.378 -16.605 1.00 37.84 167 PRO A O 1
ATOM 1350 N N . PRO A 1 168 ? 1.434 -14.256 -17.046 1.00 44.09 168 PRO A N 1
ATOM 1351 C CA . PRO A 1 168 ? 1.958 -15.469 -17.667 1.00 44.09 168 PRO A CA 1
ATOM 1352 C C . PRO A 1 168 ? 2.879 -15.126 -18.846 1.00 44.09 168 PRO A C 1
ATOM 1354 O O . PRO A 1 168 ? 2.548 -14.309 -19.697 1.00 44.09 168 PRO A O 1
ATOM 1357 N N . ARG A 1 169 ? 4.062 -15.755 -18.897 1.00 42.12 169 ARG A N 1
ATOM 1358 C CA . ARG A 1 169 ? 5.105 -15.494 -19.914 1.00 42.12 169 ARG A CA 1
ATOM 1359 C C . ARG A 1 169 ? 4.816 -16.100 -21.295 1.00 42.12 169 ARG A C 1
ATOM 1361 O O . ARG A 1 169 ? 5.637 -15.963 -22.196 1.00 42.12 169 ARG A O 1
ATOM 1368 N N . THR A 1 170 ? 3.706 -16.808 -21.464 1.00 36.53 170 THR A N 1
ATOM 1369 C CA . THR A 1 170 ? 3.419 -17.593 -22.668 1.00 36.53 170 THR A CA 1
ATOM 1370 C C . THR A 1 170 ? 1.949 -17.489 -23.028 1.00 36.53 170 THR A C 1
ATOM 1372 O O . THR A 1 170 ? 1.094 -17.786 -22.196 1.00 36.53 170 THR A O 1
ATOM 1375 N N . GLY A 1 171 ? 1.685 -17.105 -24.278 1.00 37.75 171 GLY A N 1
ATOM 1376 C CA . GLY A 1 171 ? 0.365 -16.843 -24.856 1.00 37.75 171 GLY A CA 1
ATOM 1377 C C . GLY A 1 171 ? -0.524 -18.070 -25.064 1.00 37.75 171 GLY A C 1
ATOM 1378 O O . GLY A 1 171 ? -1.145 -18.193 -26.108 1.00 37.75 171 GLY A O 1
ATOM 1379 N N . ASN A 1 172 ? -0.610 -18.971 -24.088 1.00 35.03 172 ASN A N 1
ATOM 1380 C CA . ASN A 1 172 ? -1.650 -19.991 -24.037 1.00 35.03 172 ASN A CA 1
ATOM 1381 C C . ASN A 1 172 ? -2.310 -19.922 -22.666 1.00 35.03 172 ASN A C 1
ATOM 1383 O O . ASN A 1 172 ? -1.763 -20.386 -21.671 1.00 35.03 172 ASN A O 1
ATOM 1387 N N . CYS A 1 173 ? -3.488 -19.311 -22.640 1.00 37.91 173 CYS A N 1
ATOM 1388 C CA . CYS A 1 173 ? -4.387 -19.302 -21.502 1.00 37.91 173 CYS A CA 1
ATOM 1389 C C . CYS A 1 173 ? -5.202 -20.608 -21.527 1.00 37.91 173 CYS A C 1
ATOM 1391 O O . CYS A 1 173 ? -6.013 -20.773 -22.443 1.00 37.91 173 CYS A O 1
ATOM 1393 N N . PRO A 1 174 ? -5.059 -21.540 -20.566 1.00 34.47 174 PRO A N 1
ATOM 1394 C CA . PRO A 1 174 ? -6.150 -22.439 -20.254 1.00 34.47 174 PRO A CA 1
ATOM 1395 C C . PRO A 1 174 ? -7.139 -21.631 -19.415 1.00 34.47 174 PRO A C 1
ATOM 1397 O O . PRO A 1 174 ? -6.924 -21.327 -18.242 1.00 34.47 174 PRO A O 1
ATOM 1400 N N . VAL A 1 175 ? -8.225 -21.220 -20.058 1.00 44.53 175 VAL A N 1
ATOM 1401 C CA . VAL A 1 175 ? -9.389 -20.683 -19.364 1.00 44.53 175 VAL A CA 1
ATOM 1402 C C . VAL A 1 175 ? -9.928 -21.774 -18.435 1.00 44.53 175 VAL A C 1
ATOM 1404 O O . VAL A 1 175 ? -10.331 -22.834 -18.902 1.00 44.53 175 VAL A O 1
ATOM 1407 N N . GLY A 1 176 ? -9.984 -21.472 -17.138 1.00 39.84 176 GLY A N 1
ATOM 1408 C CA . GLY A 1 176 ? -10.866 -22.146 -16.184 1.00 39.84 176 GLY A CA 1
ATOM 1409 C C . GLY A 1 176 ? -10.297 -23.386 -15.495 1.00 39.84 176 GLY A C 1
ATOM 1410 O O . GLY A 1 176 ? -10.609 -24.498 -15.894 1.00 39.84 176 GLY A O 1
ATOM 1411 N N . ASN A 1 177 ? -9.535 -23.184 -14.415 1.00 39.12 177 ASN A N 1
ATOM 1412 C CA . ASN A 1 177 ? -9.658 -23.916 -13.133 1.00 39.12 177 ASN A CA 1
ATOM 1413 C C . ASN A 1 177 ? -8.561 -23.535 -12.119 1.00 39.12 177 ASN A C 1
ATOM 1415 O O . ASN A 1 177 ? -8.740 -23.745 -10.922 1.00 39.12 177 ASN A O 1
ATOM 1419 N N . ASP A 1 178 ? -7.484 -22.878 -12.557 1.00 43.06 178 ASP A N 1
ATOM 1420 C CA . ASP A 1 178 ? -6.285 -22.636 -11.729 1.00 43.06 178 ASP A CA 1
ATOM 1421 C C . ASP A 1 178 ? -6.485 -21.650 -10.559 1.00 43.06 178 ASP A C 1
ATOM 1423 O O . ASP A 1 178 ? -5.649 -21.557 -9.661 1.00 43.06 178 ASP A O 1
ATOM 1427 N N . ARG A 1 179 ? -7.618 -20.931 -10.496 1.00 40.81 179 ARG A N 1
ATOM 1428 C CA . ARG A 1 179 ? -7.948 -20.067 -9.342 1.00 40.81 179 ARG A CA 1
ATOM 1429 C C . ARG A 1 179 ? -8.086 -20.851 -8.038 1.00 40.81 179 ARG A C 1
ATOM 1431 O O . ARG A 1 179 ? -7.804 -20.298 -6.976 1.00 40.81 179 ARG A O 1
ATOM 1438 N N . LEU A 1 180 ? -8.529 -22.108 -8.115 1.00 36.59 180 LEU A N 1
ATOM 1439 C CA . LEU A 1 180 ? -8.751 -22.930 -6.928 1.00 36.59 180 LEU A CA 1
ATOM 1440 C C . LEU A 1 180 ? -7.422 -23.393 -6.310 1.00 36.59 180 LEU A C 1
ATOM 1442 O O . LEU A 1 180 ? -7.318 -23.446 -5.085 1.00 36.59 180 LEU A O 1
ATOM 1446 N N . GLU A 1 181 ? -6.399 -23.639 -7.138 1.00 41.50 181 GLU A N 1
ATOM 1447 C CA . GLU A 1 181 ? -5.063 -24.064 -6.697 1.00 41.50 181 GLU A CA 1
ATOM 1448 C C . GLU A 1 181 ? -4.282 -22.933 -6.020 1.00 41.50 181 GLU A C 1
ATOM 1450 O O . GLU A 1 181 ? -3.594 -23.164 -5.028 1.00 41.50 181 GLU A O 1
ATOM 1455 N N . VAL A 1 182 ? -4.425 -21.686 -6.483 1.00 42.16 182 VAL A N 1
ATOM 1456 C CA . VAL A 1 182 ? -3.721 -20.535 -5.887 1.00 42.16 182 VAL A CA 1
ATOM 1457 C C . VAL A 1 182 ? -4.154 -20.300 -4.436 1.00 42.16 182 VAL A C 1
ATOM 1459 O O . VAL A 1 182 ? -3.306 -20.106 -3.567 1.00 42.16 182 VAL A O 1
ATOM 1462 N N . LEU A 1 183 ? -5.458 -20.369 -4.147 1.00 37.66 183 LEU A N 1
ATOM 1463 C CA . LEU A 1 183 ? -5.980 -20.181 -2.788 1.00 37.66 183 LEU A CA 1
ATOM 1464 C C . LEU A 1 183 ? -5.605 -21.344 -1.860 1.00 37.66 183 LEU A C 1
ATOM 1466 O O . LEU A 1 183 ? -5.172 -21.109 -0.733 1.00 37.66 183 LEU A O 1
ATOM 1470 N N . THR A 1 184 ? -5.676 -22.591 -2.338 1.00 43.19 184 THR A N 1
ATOM 1471 C CA . THR A 1 184 ? -5.244 -23.757 -1.544 1.00 43.19 184 THR A CA 1
ATOM 1472 C C . THR A 1 184 ? -3.740 -23.755 -1.285 1.00 43.19 184 THR A C 1
ATOM 1474 O O . THR A 1 184 ? -3.308 -24.126 -0.194 1.00 43.19 184 THR A O 1
ATOM 1477 N N . THR A 1 185 ? -2.938 -23.280 -2.238 1.00 44.97 185 THR A N 1
ATOM 1478 C CA . THR A 1 185 ? -1.482 -23.166 -2.085 1.00 44.97 185 THR A CA 1
ATOM 1479 C C . THR A 1 185 ? -1.113 -22.044 -1.114 1.00 44.97 185 THR A C 1
ATOM 1481 O O . THR A 1 185 ? -0.250 -22.238 -0.262 1.00 44.97 185 THR A O 1
ATOM 1484 N N . LEU A 1 186 ? -1.811 -20.902 -1.148 1.00 42.47 186 LEU A N 1
ATOM 1485 C CA . LEU A 1 186 ? -1.638 -19.828 -0.162 1.00 42.47 186 LEU A CA 1
ATOM 1486 C C . LEU A 1 186 ? -2.024 -20.281 1.254 1.00 42.47 186 LEU A C 1
ATOM 1488 O O . LEU A 1 186 ? -1.282 -20.025 2.203 1.00 42.47 186 LEU A O 1
ATOM 1492 N N . GLU A 1 187 ? -3.131 -21.014 1.406 1.00 45.78 187 GLU A N 1
ATOM 1493 C CA . GLU A 1 187 ? -3.518 -21.608 2.689 1.00 45.78 187 GLU A CA 1
ATOM 1494 C C . GLU A 1 187 ? -2.519 -22.665 3.181 1.00 45.78 187 GLU A C 1
ATOM 1496 O O . GLU A 1 187 ? -2.231 -22.721 4.378 1.00 45.78 187 GLU A O 1
ATOM 1501 N N . ALA A 1 188 ? -1.966 -23.490 2.286 1.00 46.62 188 ALA A N 1
ATOM 1502 C CA . ALA A 1 188 ? -0.947 -24.485 2.616 1.00 46.62 188 ALA A CA 1
ATOM 1503 C C . ALA A 1 188 ? 0.375 -23.830 3.047 1.00 46.62 188 ALA A C 1
ATOM 1505 O O . ALA A 1 188 ? 0.971 -24.254 4.034 1.00 46.62 188 ALA A O 1
ATOM 1506 N N . ILE A 1 189 ? 0.781 -22.750 2.377 1.00 49.47 189 ILE A N 1
ATOM 1507 C CA . ILE A 1 189 ? 1.962 -21.945 2.714 1.00 49.47 189 ILE A CA 1
ATOM 1508 C C . ILE A 1 189 ? 1.777 -21.203 4.053 1.00 49.47 189 ILE A C 1
ATOM 1510 O O . ILE A 1 189 ? 2.721 -21.058 4.830 1.00 49.47 189 ILE A O 1
ATOM 1514 N N . LEU A 1 190 ? 0.558 -20.749 4.364 1.00 45.22 190 LEU A N 1
ATOM 1515 C CA . LEU A 1 190 ? 0.230 -20.153 5.664 1.00 45.22 190 LEU A CA 1
ATOM 1516 C C . LEU A 1 190 ? 0.190 -21.199 6.793 1.00 45.22 190 LEU A C 1
ATOM 1518 O O . LEU A 1 190 ? 0.586 -20.892 7.920 1.00 45.22 190 LEU A O 1
ATOM 1522 N N . LYS A 1 191 ? -0.257 -22.430 6.501 1.00 48.50 191 LYS A N 1
ATOM 1523 C CA . LYS A 1 191 ? -0.300 -23.563 7.446 1.00 48.50 191 LYS A CA 1
ATOM 1524 C C . LYS A 1 191 ? 1.052 -24.258 7.636 1.00 48.50 191 LYS A C 1
ATOM 1526 O O . LYS A 1 191 ? 1.250 -24.874 8.675 1.00 48.50 191 LYS A O 1
ATOM 1531 N N . SER A 1 192 ? 1.993 -24.137 6.697 1.00 46.28 192 SER A N 1
ATOM 1532 C CA . SER A 1 192 ? 3.335 -24.733 6.788 1.00 46.28 192 SER A CA 1
ATOM 1533 C C . SER A 1 192 ? 4.316 -23.940 7.659 1.00 46.28 192 SER A C 1
ATOM 1535 O O . SER A 1 192 ? 5.512 -24.235 7.650 1.00 46.28 192 SER A O 1
ATOM 1537 N N . LYS A 1 193 ? 3.853 -22.940 8.426 1.00 43.81 193 LYS A N 1
ATOM 1538 C CA . LYS A 1 193 ? 4.661 -22.381 9.516 1.00 43.81 193 LYS A CA 1
ATOM 1539 C C . LYS A 1 193 ? 5.044 -23.522 10.474 1.00 43.81 193 LYS A C 1
ATOM 1541 O O . LYS A 1 193 ? 4.141 -24.165 11.010 1.00 43.81 193 LYS A O 1
ATOM 1546 N N . PRO A 1 194 ? 6.337 -23.773 10.741 1.00 37.03 194 PRO A N 1
ATOM 1547 C CA . PRO A 1 194 ? 6.715 -24.704 11.789 1.00 37.03 194 PRO A CA 1
ATOM 1548 C C . PRO A 1 194 ? 6.238 -24.158 13.140 1.00 37.03 194 PRO A C 1
ATOM 1550 O O . PRO A 1 194 ? 6.364 -22.966 13.428 1.00 37.03 194 PRO A O 1
ATOM 1553 N N . SER A 1 195 ? 5.718 -25.053 13.976 1.00 41.34 195 SER A N 1
ATOM 1554 C CA . SER A 1 195 ? 5.212 -24.830 15.338 1.00 41.34 195 SER A CA 1
ATOM 1555 C C . SER A 1 195 ? 6.237 -24.266 16.335 1.00 41.34 195 SER A C 1
ATOM 1557 O O . SER A 1 195 ? 5.926 -24.155 17.512 1.00 41.34 195 SER A O 1
ATOM 1559 N N . ASN A 1 196 ? 7.432 -23.875 15.890 1.00 38.44 196 ASN A N 1
ATOM 1560 C CA . ASN A 1 196 ? 8.517 -23.415 16.759 1.00 38.44 196 ASN A CA 1
ATOM 1561 C C . ASN A 1 196 ? 8.647 -21.885 16.826 1.00 38.44 196 ASN A C 1
ATOM 1563 O O . ASN A 1 196 ? 9.594 -21.381 17.409 1.00 38.44 196 ASN A O 1
ATOM 1567 N N . ALA A 1 197 ? 7.700 -21.130 16.263 1.00 39.66 197 ALA A N 1
ATOM 1568 C CA . ALA A 1 197 ? 7.673 -19.667 16.368 1.00 39.66 197 ALA A CA 1
ATOM 1569 C C . ALA A 1 197 ? 6.749 -19.151 17.491 1.00 39.66 197 ALA A C 1
ATOM 1571 O O . ALA A 1 197 ? 6.318 -18.001 17.441 1.00 39.66 197 ALA A O 1
ATOM 1572 N N . ALA A 1 198 ? 6.392 -19.998 18.463 1.00 35.22 198 ALA A N 1
ATOM 1573 C CA . ALA A 1 198 ? 5.645 -19.578 19.651 1.00 35.22 198 ALA A CA 1
ATOM 1574 C C . ALA A 1 198 ? 6.560 -19.020 20.760 1.00 35.22 198 ALA A C 1
ATOM 1576 O O . ALA A 1 198 ? 6.103 -18.186 21.531 1.00 35.22 198 ALA A O 1
ATOM 1577 N N . ASP A 1 199 ? 7.849 -19.387 20.775 1.00 34.66 199 ASP A N 1
ATOM 1578 C CA . ASP A 1 199 ? 8.764 -19.056 21.881 1.00 34.66 199 ASP A CA 1
ATOM 1579 C C . ASP A 1 199 ? 9.725 -17.881 21.592 1.00 34.66 199 ASP A C 1
ATOM 1581 O O . ASP A 1 199 ? 10.467 -17.460 22.473 1.00 34.66 199 ASP A O 1
ATOM 1585 N N . GLU A 1 200 ? 9.701 -17.296 20.387 1.00 34.56 200 GLU A N 1
ATOM 1586 C CA . GLU A 1 200 ? 10.583 -16.169 20.004 1.00 34.56 200 GLU A CA 1
ATOM 1587 C C . GLU A 1 200 ? 9.851 -14.831 19.785 1.00 34.56 200 GLU A C 1
ATOM 1589 O O . GLU A 1 200 ? 10.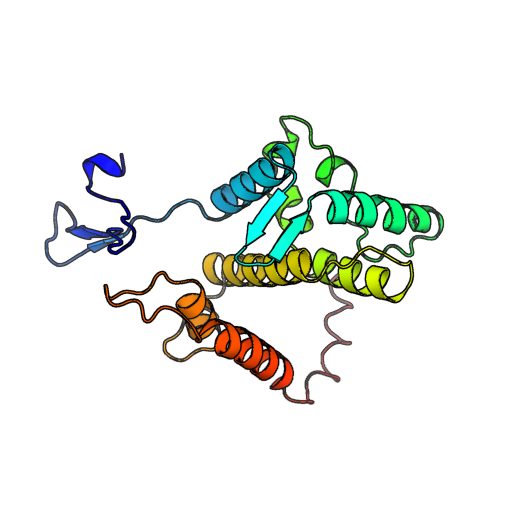462 -13.828 19.414 1.00 34.56 200 GLU A O 1
ATOM 1594 N N . ILE A 1 201 ? 8.538 -14.782 20.025 1.00 36.22 201 ILE A N 1
ATOM 1595 C CA . ILE A 1 201 ? 7.744 -13.552 19.847 1.00 36.22 201 ILE A CA 1
ATOM 1596 C C . ILE A 1 201 ? 7.768 -12.663 21.106 1.00 36.22 201 ILE A C 1
ATOM 1598 O O . ILE A 1 201 ? 7.460 -11.477 21.011 1.00 36.22 201 ILE A O 1
ATOM 1602 N N . ASP A 1 202 ? 8.203 -13.181 22.258 1.00 34.56 202 ASP A N 1
ATOM 1603 C CA . ASP A 1 202 ? 8.161 -12.436 23.526 1.00 34.56 202 ASP A CA 1
ATOM 1604 C C . ASP A 1 202 ? 9.387 -11.525 23.759 1.00 34.56 202 ASP A C 1
ATOM 1606 O O . ASP A 1 202 ? 9.290 -10.522 24.453 1.00 34.56 202 ASP A O 1
ATOM 1610 N N . SER A 1 203 ? 10.538 -11.788 23.123 1.00 31.73 203 SER A N 1
ATOM 1611 C CA . SER A 1 203 ? 11.763 -10.991 23.351 1.00 31.73 203 SER A CA 1
ATOM 1612 C C . SER A 1 203 ? 11.958 -9.817 22.386 1.00 31.73 203 SER A C 1
ATOM 1614 O O . SER A 1 203 ? 12.732 -8.908 22.668 1.00 31.73 203 SER A O 1
ATOM 1616 N N . THR A 1 204 ? 11.256 -9.797 21.249 1.00 33.19 204 THR A N 1
ATOM 1617 C CA . THR A 1 204 ? 11.391 -8.731 20.235 1.00 33.19 204 THR A CA 1
ATOM 1618 C C . THR A 1 204 ? 10.352 -7.615 20.376 1.00 33.19 204 THR A C 1
ATOM 1620 O O . THR A 1 204 ? 10.424 -6.613 19.662 1.00 33.19 204 THR A O 1
ATOM 1623 N N . LEU A 1 205 ? 9.404 -7.750 21.312 1.00 31.27 205 LEU A N 1
ATOM 1624 C CA . LEU A 1 205 ? 8.407 -6.723 21.630 1.00 31.27 205 LEU A CA 1
ATOM 1625 C C . LEU A 1 205 ? 8.882 -5.701 22.678 1.00 31.27 205 LEU A C 1
ATOM 1627 O O . LEU A 1 205 ? 8.292 -4.626 22.750 1.00 31.27 205 LEU A O 1
ATOM 1631 N N . GLU A 1 206 ? 9.963 -5.969 23.422 1.00 31.05 206 GLU A N 1
ATOM 1632 C CA . GLU A 1 206 ? 10.515 -5.010 24.398 1.00 31.05 206 GLU A CA 1
ATOM 1633 C C . GLU A 1 206 ? 11.451 -3.951 23.789 1.00 31.05 206 GLU A C 1
ATOM 1635 O O . GLU A 1 206 ? 11.700 -2.926 24.414 1.00 31.05 206 GLU A O 1
ATOM 1640 N N . GLU A 1 207 ? 11.921 -4.117 22.548 1.00 31.84 207 GLU A N 1
ATOM 1641 C CA . GLU A 1 207 ? 12.827 -3.141 21.910 1.00 31.84 207 GLU A CA 1
ATOM 1642 C C . GLU A 1 207 ? 12.114 -1.967 21.202 1.00 31.84 207 GLU A C 1
ATOM 1644 O O . GLU A 1 207 ? 12.770 -1.122 20.593 1.00 31.84 207 GLU A O 1
ATOM 1649 N N . TRP A 1 208 ? 10.779 -1.883 21.277 1.00 33.88 208 TRP A N 1
ATOM 1650 C CA . TRP A 1 208 ? 9.991 -0.805 20.651 1.00 33.88 208 TRP A CA 1
ATOM 1651 C C . TRP A 1 208 ? 8.838 -0.261 21.522 1.00 33.88 208 TRP A C 1
ATOM 1653 O O . TRP A 1 208 ? 7.814 0.176 20.981 1.00 33.88 208 TRP A O 1
ATOM 1663 N N . LEU A 1 209 ? 9.012 -0.256 22.849 1.00 30.19 209 LEU A N 1
ATOM 1664 C CA . LEU A 1 209 ? 8.323 0.669 23.767 1.00 30.19 209 LEU A CA 1
ATOM 1665 C C . LEU A 1 209 ? 9.210 1.892 24.036 1.00 30.19 209 LEU A C 1
ATOM 1667 O O . LEU A 1 209 ? 8.638 3.000 24.143 1.00 30.19 209 LEU A O 1
#

Foldseek 3Di:
DCVVQVADDDLQDGDQWDQDPVHNVDIDGHDDDLLVVLLVVLVVCLVVQWDDDDPFIAGLVLLVVLCVVQVVCVVVPPGLQPPRDCCLSPNDPVSSVDSVSSDSCLDPSVLVSSVVCVVPPVRPDRVSNNVVSVLSHLVSCQVPPPDPVPHDDPPDPSVVSVVVVDNDNDPDDPPDDCVVVVVVVVVVVVVPPPPPVPPPPVPVVVVPD

pLDDT: mean 76.89, std 21.77, range [30.19, 97.0]

Radius of gyration: 20.11 Å; chains: 1; bounding box: 48×42×53 Å

InterPro domains:
  IPR048366 Transposable element P transposase-like, GTP-binding insertion domain [PF21788] (36-149)

Sequence (209 aa):
MWREFGVGSTEDQLVNEVIHPCNDKRMLGFVSDVPHLFKCMRNRLLKSQIFKMGDSQVLFSHFKELHRIDSCLDAVGMRVHPKLSDAHIYPNNFQKMKVSLMTDLFSVKTIGALKFYSCKEGLEETSGTRDFLETIVNIYKVLLNKNPLDGLKPESQQQQVYDLARPPRTGNCPVGNDRLEVLTTLEAILKSKPSNAADEIDSTLEEWL